Protein AF-A0A9P5Z4L0-F1 (afdb_monomer)

Secondary structure (DSSP, 8-state):
----PPPPP-----------------PPPPHHHHHHHHHHHHHHHHTTPPPPHHHHHHHHHHHHTSTT-TT--HHHHHHHHHHHHHHHS----HHHHHTTT--HHHHHHHHHHHHTSGGG---HHHHHHHHHHHGGGT--HHHHHHHHHHHHHHHHHHHHHHHHHS--------PPP--------------PPPP------------PPPP-----PPP----------PPPP---------PPP---------PPP---PPPP--PPPP------------PPPPHHHHHHHHHHHHHHS--PPPS----SHHHHHHTTHHHHHHHHHHHHHHH-

Solvent-accessible surface area (backbone atoms only — not comparable to full-atom values): 22931 Å² total; per-residue (Å²): 139,82,85,84,78,81,85,79,81,81,78,78,84,67,85,79,77,77,74,75,72,79,76,78,73,82,80,74,78,46,70,68,48,51,51,54,51,49,55,50,51,50,53,31,58,77,67,74,50,83,80,48,73,68,56,51,53,50,51,49,54,57,39,45,72,38,82,93,31,70,85,66,45,72,68,58,52,51,52,51,48,52,52,47,58,65,66,69,39,70,76,76,40,73,61,61,70,73,29,70,43,54,51,70,71,56,48,57,51,53,49,52,56,45,74,70,39,83,84,57,67,77,52,73,68,56,54,51,52,52,31,60,67,44,36,85,72,60,29,47,60,66,49,48,54,53,48,52,53,50,48,41,54,51,52,51,53,49,52,52,51,52,60,68,64,54,66,79,71,80,78,80,81,82,76,82,78,83,87,75,80,93,76,90,82,79,94,76,84,89,77,86,82,79,89,75,82,88,75,88,82,75,84,80,73,90,76,83,80,83,84,85,88,80,91,76,82,79,80,82,76,85,84,76,89,77,91,78,92,71,83,82,84,77,89,70,90,77,78,79,79,81,76,82,80,81,80,76,82,87,73,86,80,78,78,81,77,84,79,84,76,78,85,79,84,80,76,87,74,86,83,80,86,73,92,73,80,77,76,82,77,81,70,80,78,51,72,67,56,54,52,53,50,51,52,50,53,50,66,75,53,72,76,72,76,71,87,68,74,67,89,44,73,68,52,51,52,61,70,46,55,77,51,52,60,52,52,52,53,53,53,53,62,74,71,109

Foldseek 3Di:
DDDDDDDDDPDDDDPPPPPPPPDPDPDDQDPVLVVLLLVVLVVCLVVVHDQDPVNLVVNLVVSCVDPPRVPDDSVNSVVVSVVCSVPPPPPCPVLCVLFVQADPVLLVVLVVVQVPDDPSDDDPVVLVVSQVVCVVSRGDSVSSVVSSVVVNVVVVVVVVVVVVPPDPPPPDPPDDDPDDDDDDDDDDDDDDDDDDDDDDDDDPDDDDDDDDDDDDDDDPDDDDDDDDDDDDPDDDPDDDPDDDDDDDPDDPPDDDDDDDDDDDDDDDDDDDDDDDPDDPPPDDDDPVRVVVVVVVVCVVDVPPPPPDDDPDPVSVVVVCVVVVVVVVVNVVVVVD

Radius of gyration: 39.66 Å; Cα contacts (8 Å, |Δi|>4): 89; chains: 1; bounding box: 103×96×84 Å

pLDDT: mean 73.57, std 19.55, range [38.41, 98.5]

Organism: NCBI:txid109636

Mean predicted aligned error: 21.59 Å

Sequence (336 aa):
MSYYHPPYPSASAGPSTQHEAPKKKRRYLSSDANALLRARAQQWSNQGIEPTLAMRKQLLRQVHALPECDYYTLPALTNWLKLHMTTNYPQQSTENTRFASLNEATRAQLAALLGMEEGHNPSPEKVRIWANMVKTSGATYTDVVDWVKHLQIEFEKQAEKEATTRLPTPGTTVSPEPVSPVMKSPAMPFVPPVVAYAGEHSFYARSSPPQSPATVKPPFMIRKTAALAGPPPTQGPLSSPQLPTPISPNFPYSSPVPTMIPPAKRTPRPSMSIPHTPAPAQRAPTLHEIVAQSVAEAAASPTTPKEALPTTAAEFTALFDPYEAKLSKLLQVLKS

Structure (mmCIF, N/CA/C/O backbone):
data_AF-A0A9P5Z4L0-F1
#
_entry.id   AF-A0A9P5Z4L0-F1
#
loop_
_atom_site.group_PDB
_atom_site.id
_atom_site.type_symbol
_atom_site.label_atom_id
_atom_site.label_alt_id
_atom_site.label_comp_id
_atom_site.label_asym_id
_atom_site.label_entity_id
_atom_site.label_seq_id
_atom_site.pdbx_PDB_ins_code
_atom_site.Cartn_x
_atom_site.Cartn_y
_atom_site.Cartn_z
_atom_site.occupancy
_atom_site.B_iso_or_equiv
_atom_site.auth_seq_id
_atom_site.auth_comp_id
_atom_site.auth_asym_id
_atom_site.auth_atom_id
_atom_site.pdbx_PDB_model_num
ATOM 1 N N . MET A 1 1 ? 57.882 57.305 -15.430 1.00 46.12 1 MET A N 1
ATOM 2 C CA . MET A 1 1 ? 57.262 55.986 -15.179 1.00 46.12 1 MET A CA 1
ATOM 3 C C . MET A 1 1 ? 56.250 55.741 -16.285 1.00 46.12 1 MET A C 1
ATOM 5 O O . MET A 1 1 ? 55.149 56.267 -16.215 1.00 46.12 1 MET A O 1
ATOM 9 N N . SER A 1 2 ? 56.667 55.053 -17.349 1.00 43.81 2 SER A N 1
ATOM 10 C CA . SER A 1 2 ? 55.817 54.746 -18.506 1.00 43.81 2 SER A CA 1
ATOM 11 C C . SER A 1 2 ? 55.255 53.341 -18.349 1.00 43.81 2 SER A C 1
ATOM 13 O O . SER A 1 2 ? 56.020 52.382 -18.264 1.00 43.81 2 SER A O 1
ATOM 15 N N . TYR A 1 3 ? 53.931 53.230 -18.286 1.00 54.62 3 TYR A N 1
ATOM 16 C CA . TYR A 1 3 ? 53.234 51.952 -18.220 1.00 54.62 3 TYR A CA 1
ATOM 17 C C . TYR A 1 3 ? 53.140 51.346 -19.620 1.00 54.62 3 TYR A C 1
ATOM 19 O O . TYR A 1 3 ? 52.520 51.906 -20.522 1.00 54.62 3 TYR A O 1
ATOM 27 N N . TYR A 1 4 ? 53.801 50.205 -19.791 1.00 51.72 4 TYR A N 1
ATOM 28 C CA . TYR A 1 4 ? 53.740 49.376 -20.988 1.00 51.72 4 TYR A CA 1
ATOM 29 C C . TYR A 1 4 ? 52.419 48.594 -20.968 1.00 51.72 4 TYR A C 1
ATOM 31 O O . TYR A 1 4 ? 52.222 47.741 -20.103 1.00 51.72 4 TYR A O 1
ATOM 39 N N . HIS A 1 5 ? 51.511 48.881 -21.901 1.00 57.16 5 HIS A N 1
ATOM 40 C CA . HIS A 1 5 ? 50.334 48.045 -22.139 1.00 57.16 5 HIS A CA 1
ATOM 41 C C . HIS A 1 5 ? 50.666 46.994 -23.209 1.00 57.16 5 HIS A C 1
ATOM 43 O O . HIS A 1 5 ? 51.028 47.374 -24.324 1.00 57.16 5 HIS A O 1
ATOM 49 N N . PRO A 1 6 ? 50.556 45.686 -22.912 1.00 67.12 6 PRO A N 1
ATOM 50 C CA . PRO A 1 6 ? 50.690 44.657 -23.932 1.00 67.12 6 PRO A CA 1
ATOM 51 C C . PRO A 1 6 ? 49.462 44.659 -24.865 1.00 67.12 6 PRO A C 1
ATOM 53 O O . PRO A 1 6 ? 48.344 44.920 -24.410 1.00 67.12 6 PRO A O 1
ATOM 56 N N . PRO A 1 7 ? 49.641 44.364 -26.164 1.00 66.25 7 PRO A N 1
ATOM 57 C CA . PRO A 1 7 ? 48.540 44.297 -27.116 1.00 66.25 7 PRO A CA 1
ATOM 58 C C . PRO A 1 7 ? 47.661 43.067 -26.848 1.00 66.25 7 PRO A C 1
ATOM 60 O O . PRO A 1 7 ? 48.153 41.946 -26.717 1.00 66.25 7 PRO A O 1
ATOM 63 N N . TYR A 1 8 ? 46.347 43.284 -26.785 1.00 62.00 8 TYR A N 1
ATOM 64 C CA . TYR A 1 8 ? 45.357 42.212 -26.705 1.00 62.00 8 TYR A CA 1
ATOM 65 C C . TYR A 1 8 ? 45.316 41.419 -28.023 1.00 62.00 8 TYR A C 1
ATOM 67 O O . TYR A 1 8 ? 45.255 42.028 -29.096 1.00 62.00 8 TYR A O 1
ATOM 75 N N . PRO A 1 9 ? 45.300 40.075 -27.983 1.00 62.00 9 PRO A N 1
ATOM 76 C CA . PRO A 1 9 ? 45.086 39.272 -29.177 1.00 62.00 9 PRO A CA 1
ATOM 77 C C . PRO A 1 9 ? 43.643 39.447 -29.672 1.00 62.00 9 PRO A C 1
ATOM 79 O O . PRO A 1 9 ? 42.683 39.195 -28.944 1.00 62.00 9 PRO A O 1
ATOM 82 N N . SER A 1 10 ? 43.499 39.872 -30.930 1.00 61.88 10 SER A N 1
ATOM 83 C CA . SER A 1 10 ? 42.225 39.851 -31.652 1.00 61.88 10 SER A CA 1
ATOM 84 C C . SER A 1 10 ? 41.728 38.412 -31.762 1.00 61.88 10 SER A C 1
ATOM 86 O O . SER A 1 10 ? 42.279 37.605 -32.511 1.00 61.88 10 SER A O 1
ATOM 88 N N . ALA A 1 11 ? 40.681 38.088 -31.006 1.00 55.66 11 ALA A N 1
ATOM 89 C CA . ALA A 1 11 ? 39.941 36.849 -31.165 1.00 55.66 11 ALA A CA 1
ATOM 90 C C . ALA A 1 11 ? 39.175 36.901 -32.495 1.00 55.66 11 ALA A C 1
ATOM 92 O O . ALA A 1 11 ? 38.195 37.629 -32.643 1.00 55.66 11 ALA A O 1
ATOM 93 N N . SER A 1 12 ? 39.660 36.136 -33.472 1.00 54.72 12 SER A N 1
ATOM 94 C CA . SER A 1 12 ? 38.969 35.861 -34.729 1.00 54.72 12 SER A CA 1
ATOM 95 C C . SER A 1 12 ? 37.633 35.174 -34.432 1.00 54.72 12 SER A C 1
ATOM 97 O O . SER A 1 12 ? 37.595 34.034 -33.964 1.00 54.72 12 SER A O 1
ATOM 99 N N . ALA A 1 13 ? 36.536 35.893 -34.664 1.00 55.12 13 ALA A N 1
ATOM 100 C CA . ALA A 1 13 ? 35.178 35.377 -34.594 1.00 55.12 13 ALA A CA 1
ATOM 101 C C . ALA A 1 13 ? 34.937 34.414 -35.768 1.00 55.12 13 ALA A C 1
ATOM 103 O O . ALA A 1 13 ? 34.482 34.810 -36.839 1.00 55.12 13 ALA A O 1
ATOM 104 N N . GLY A 1 14 ? 35.268 33.138 -35.572 1.00 57.56 14 GLY A N 1
ATOM 105 C CA . GLY A 1 14 ? 34.800 32.070 -36.451 1.00 57.56 14 GLY A CA 1
ATOM 106 C C . GLY A 1 14 ? 33.279 31.892 -36.315 1.00 57.56 14 GLY A C 1
ATOM 107 O O . GLY A 1 14 ? 32.752 32.042 -35.207 1.00 57.56 14 GLY A O 1
ATOM 108 N N . PRO A 1 15 ? 32.550 31.576 -37.402 1.00 59.56 15 PRO A N 1
ATOM 109 C CA . PRO A 1 15 ? 31.118 31.311 -37.345 1.00 59.56 15 PRO A CA 1
ATOM 110 C C . PRO A 1 15 ? 30.867 30.107 -36.435 1.00 59.56 15 PRO A C 1
ATOM 112 O O . PRO A 1 15 ? 31.215 28.972 -36.756 1.00 59.56 15 PRO A O 1
ATOM 115 N N . SER A 1 16 ? 30.282 30.377 -35.269 1.00 54.38 16 SER A N 1
ATOM 116 C CA . SER A 1 16 ? 29.849 29.368 -34.311 1.00 54.38 16 SER A CA 1
ATOM 117 C C . SER A 1 16 ? 28.697 28.581 -34.930 1.00 54.38 16 SER A C 1
ATOM 119 O O . SER A 1 16 ? 27.529 28.955 -34.829 1.00 54.38 16 SER A O 1
ATOM 121 N N . THR A 1 17 ? 29.030 27.497 -35.629 1.00 56.69 17 THR A N 1
ATOM 122 C CA . THR A 1 17 ? 28.078 26.451 -35.980 1.00 56.69 17 THR A CA 1
ATOM 123 C C . THR A 1 17 ? 27.600 25.830 -34.677 1.00 56.69 17 THR A C 1
ATOM 125 O O . THR A 1 17 ? 28.240 24.936 -34.120 1.00 56.69 17 THR A O 1
ATOM 128 N N . GLN A 1 18 ? 26.481 26.341 -34.164 1.00 51.19 18 GLN A N 1
ATOM 129 C CA . GLN A 1 18 ? 25.692 25.675 -33.142 1.00 51.19 18 GLN A CA 1
ATOM 130 C C . GLN A 1 18 ? 25.240 24.332 -33.721 1.00 51.19 18 GLN A C 1
ATOM 132 O O . GLN A 1 18 ? 24.202 24.226 -34.367 1.00 51.19 18 GLN A O 1
ATOM 137 N N . HIS A 1 19 ? 26.058 23.298 -33.529 1.00 51.72 19 HIS A N 1
ATOM 138 C CA . HIS A 1 19 ? 25.629 21.921 -33.687 1.00 51.72 19 HIS A CA 1
ATOM 139 C C . HIS A 1 19 ? 24.531 21.688 -32.651 1.00 51.72 19 HIS A C 1
ATOM 141 O O . HIS A 1 19 ? 24.810 21.458 -31.474 1.00 51.72 19 HIS A O 1
ATOM 147 N N . GLU A 1 20 ? 23.277 21.823 -33.084 1.00 59.25 20 GLU A N 1
ATOM 148 C CA . GLU A 1 20 ? 22.099 21.490 -32.296 1.00 59.25 20 GLU A CA 1
ATOM 149 C C . GLU A 1 20 ? 22.268 20.033 -31.846 1.00 59.25 20 GLU A C 1
ATOM 151 O O . GLU A 1 20 ? 22.217 19.101 -32.653 1.00 59.25 20 GLU A O 1
ATOM 156 N N . ALA A 1 21 ? 22.599 19.839 -30.566 1.00 68.75 21 ALA A N 1
ATOM 157 C CA . ALA A 1 21 ? 22.872 18.519 -30.026 1.00 68.75 21 ALA A CA 1
ATOM 158 C C . ALA A 1 21 ? 21.650 17.632 -30.310 1.00 68.75 21 ALA A C 1
ATOM 160 O O . ALA A 1 21 ? 20.533 18.022 -29.94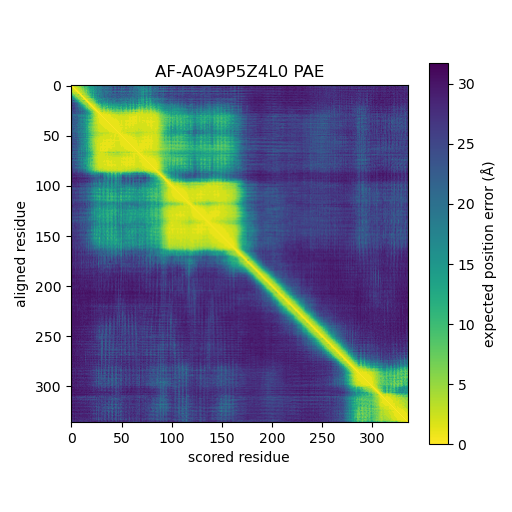9 1.00 68.75 21 ALA A O 1
ATOM 161 N N . PRO A 1 22 ? 21.819 16.466 -30.964 1.00 71.81 22 PRO A N 1
ATOM 162 C CA . PRO A 1 22 ? 20.693 15.647 -31.378 1.00 71.81 22 PRO A CA 1
ATOM 163 C C . PRO A 1 22 ? 19.847 15.323 -30.150 1.00 71.81 22 PRO A C 1
ATOM 165 O O . PRO A 1 22 ? 20.305 14.667 -29.208 1.00 71.81 22 PRO A O 1
ATOM 168 N N . LYS A 1 23 ? 18.608 15.832 -30.141 1.00 76.75 23 LYS A N 1
ATOM 169 C CA . LYS A 1 23 ? 17.645 15.611 -29.061 1.00 76.75 23 LYS A CA 1
ATOM 170 C C . LYS A 1 23 ? 17.513 14.102 -28.885 1.00 76.75 23 LYS A C 1
ATOM 172 O O . LYS A 1 23 ? 17.040 13.407 -29.784 1.00 76.75 23 LYS A O 1
ATOM 177 N N . LYS A 1 24 ? 17.980 13.580 -27.744 1.00 73.94 24 LYS A N 1
ATOM 178 C CA . LYS A 1 24 ? 17.943 12.144 -27.438 1.00 73.94 24 LYS A CA 1
ATOM 179 C C . LYS A 1 24 ? 16.482 11.705 -27.386 1.00 73.94 24 LYS A C 1
ATOM 181 O O . LYS A 1 24 ? 15.815 11.865 -26.365 1.00 73.94 24 LYS A O 1
ATOM 186 N N . LYS A 1 25 ? 15.976 11.174 -28.502 1.00 79.56 25 LYS A N 1
ATOM 187 C CA . LYS A 1 25 ? 14.644 10.576 -28.588 1.00 79.56 25 LYS A CA 1
ATOM 188 C C . LYS A 1 25 ? 14.578 9.483 -27.526 1.00 79.56 25 LYS A C 1
ATOM 190 O O . LYS A 1 25 ? 15.370 8.540 -27.562 1.00 79.56 25 LYS A O 1
ATOM 195 N N . ARG A 1 26 ? 13.689 9.646 -26.542 1.00 81.19 26 ARG A N 1
ATOM 196 C CA . ARG A 1 26 ? 13.458 8.636 -25.505 1.00 81.19 26 ARG A CA 1
ATOM 197 C C . ARG A 1 26 ? 13.041 7.349 -26.212 1.00 81.19 26 ARG A C 1
ATOM 199 O O . ARG A 1 26 ? 11.982 7.307 -26.830 1.00 81.19 26 ARG A O 1
ATOM 206 N N . ARG A 1 27 ? 13.906 6.334 -26.184 1.00 85.12 27 ARG A N 1
ATOM 207 C CA . ARG A 1 27 ? 13.591 5.020 -26.746 1.00 85.12 27 ARG A CA 1
ATOM 208 C C . ARG A 1 27 ? 12.687 4.292 -25.761 1.00 85.12 27 ARG A C 1
ATOM 210 O O . ARG A 1 27 ? 13.066 4.074 -24.609 1.00 85.12 27 ARG A O 1
ATOM 217 N N . TYR A 1 28 ? 11.477 3.986 -26.206 1.00 89.81 28 TYR A N 1
ATOM 218 C CA . TYR A 1 28 ? 10.502 3.234 -25.429 1.00 89.81 28 TYR A CA 1
ATOM 219 C C . TYR A 1 28 ? 10.834 1.752 -25.502 1.00 89.81 28 TYR A C 1
ATOM 221 O O . TYR A 1 28 ? 11.205 1.266 -26.566 1.00 89.81 28 TYR A O 1
ATOM 229 N N . LEU A 1 29 ? 10.712 1.057 -24.369 1.00 93.31 29 LEU A N 1
ATOM 230 C CA . LEU A 1 29 ? 10.869 -0.394 -24.332 1.00 93.31 29 LEU A CA 1
ATOM 231 C C . LEU A 1 29 ? 9.905 -1.050 -25.324 1.00 93.31 29 LEU A C 1
ATOM 233 O O . LEU A 1 29 ? 8.733 -0.663 -25.371 1.00 93.31 29 LEU A O 1
ATOM 237 N N . SER A 1 30 ? 10.380 -2.076 -26.033 1.00 95.69 30 SER A N 1
ATOM 238 C CA . SER A 1 30 ? 9.511 -2.933 -26.839 1.00 95.69 30 SER A CA 1
ATOM 239 C C . SER A 1 30 ? 8.370 -3.508 -25.989 1.00 95.69 30 SER A C 1
ATOM 241 O O . SER A 1 30 ? 8.514 -3.720 -24.777 1.00 95.69 30 SER A O 1
ATOM 243 N N . SER A 1 31 ? 7.225 -3.755 -26.628 1.00 96.38 31 SER A N 1
ATOM 244 C CA . SER A 1 31 ? 6.048 -4.347 -25.981 1.00 96.38 31 SER A CA 1
ATOM 245 C C . SER A 1 31 ? 6.392 -5.678 -25.307 1.00 96.38 31 SER A C 1
ATOM 247 O O . SER A 1 31 ? 6.055 -5.891 -24.141 1.00 96.38 31 SER A O 1
ATOM 249 N N . ASP A 1 32 ? 7.167 -6.517 -25.996 1.00 97.31 32 ASP A N 1
ATOM 250 C CA . ASP A 1 32 ? 7.575 -7.838 -25.513 1.00 97.31 32 ASP A CA 1
ATOM 251 C C . ASP A 1 32 ? 8.500 -7.730 -24.298 1.00 97.31 32 ASP A C 1
ATOM 253 O O . ASP A 1 32 ? 8.343 -8.453 -23.313 1.00 97.31 32 ASP A O 1
ATOM 257 N N . ALA A 1 33 ? 9.423 -6.764 -24.321 1.00 97.25 33 ALA A N 1
ATOM 258 C CA . ALA A 1 33 ? 10.305 -6.498 -23.191 1.00 97.25 33 ALA A CA 1
ATOM 259 C C . ALA A 1 33 ? 9.507 -6.018 -21.973 1.00 97.25 33 ALA A C 1
ATOM 261 O O . ALA A 1 33 ? 9.733 -6.487 -20.859 1.00 97.25 33 ALA A O 1
ATOM 262 N N . ASN A 1 34 ? 8.525 -5.134 -22.175 1.00 96.38 34 ASN A N 1
ATOM 263 C CA . ASN A 1 34 ? 7.621 -4.707 -21.107 1.00 96.38 34 ASN A CA 1
ATOM 264 C C . ASN A 1 34 ? 6.801 -5.877 -20.541 1.00 96.38 34 ASN A C 1
ATOM 266 O O . ASN A 1 34 ? 6.654 -5.979 -19.322 1.00 96.38 34 ASN A O 1
ATOM 270 N N . ALA A 1 35 ? 6.285 -6.766 -21.394 1.00 96.81 35 ALA A N 1
ATOM 271 C CA . ALA A 1 35 ? 5.543 -7.949 -20.963 1.00 96.81 35 ALA A CA 1
ATOM 272 C C . ALA A 1 35 ? 6.422 -8.894 -20.126 1.00 96.81 35 ALA A C 1
ATOM 274 O O . ALA A 1 35 ? 6.013 -9.306 -19.038 1.00 96.81 35 ALA A O 1
ATOM 275 N N . LEU A 1 36 ? 7.655 -9.160 -20.573 1.00 97.81 36 LEU A N 1
ATOM 276 C CA . LEU A 1 36 ? 8.639 -9.969 -19.849 1.00 97.81 36 LEU A CA 1
ATOM 277 C C . LEU A 1 36 ? 8.952 -9.383 -18.464 1.00 97.81 36 LEU A C 1
ATOM 279 O O . LEU A 1 36 ? 8.938 -10.103 -17.461 1.00 97.81 36 LEU A O 1
ATOM 283 N N . LEU A 1 37 ? 9.215 -8.073 -18.401 1.00 97.25 37 LEU A N 1
ATOM 284 C CA . LEU A 1 37 ? 9.516 -7.380 -17.150 1.00 97.25 37 LEU A CA 1
ATOM 285 C C . LEU A 1 37 ? 8.348 -7.447 -16.161 1.00 97.25 37 LEU A C 1
ATOM 287 O O . LEU A 1 37 ? 8.563 -7.745 -14.986 1.00 97.25 37 LEU A O 1
ATOM 291 N N . ARG A 1 38 ? 7.111 -7.228 -16.627 1.00 96.06 38 ARG A N 1
ATOM 292 C CA . ARG A 1 38 ? 5.907 -7.327 -15.784 1.00 96.06 38 ARG A CA 1
ATOM 293 C C . ARG A 1 38 ? 5.678 -8.743 -15.279 1.00 96.06 38 ARG A C 1
ATOM 295 O O . ARG A 1 38 ? 5.449 -8.908 -14.085 1.00 96.06 38 ARG A O 1
ATOM 302 N N . ALA A 1 39 ? 5.797 -9.748 -16.146 1.00 96.62 39 ALA A N 1
ATOM 303 C CA . ALA A 1 39 ? 5.627 -11.146 -15.760 1.00 96.62 39 ALA A CA 1
ATOM 304 C C . ALA A 1 39 ? 6.626 -11.554 -14.664 1.00 96.62 39 ALA A C 1
ATOM 306 O O . ALA A 1 39 ? 6.244 -12.173 -13.671 1.00 96.62 39 ALA A O 1
ATOM 307 N N . ARG A 1 40 ? 7.900 -11.150 -14.790 1.00 97.50 40 ARG A N 1
ATOM 308 C CA . ARG A 1 40 ? 8.908 -11.437 -13.758 1.00 97.50 40 ARG A CA 1
ATOM 309 C C . ARG A 1 40 ? 8.725 -10.643 -12.477 1.00 97.50 40 ARG A C 1
ATOM 311 O O . ARG A 1 40 ? 8.859 -11.229 -11.406 1.00 97.50 40 ARG A O 1
ATOM 318 N N . ALA A 1 41 ? 8.375 -9.363 -12.566 1.00 95.75 41 ALA A N 1
ATOM 319 C CA . ALA A 1 41 ? 8.062 -8.570 -11.382 1.00 95.75 41 ALA A CA 1
ATOM 320 C C . ALA A 1 41 ? 6.872 -9.159 -10.609 1.00 95.75 41 ALA A C 1
ATOM 322 O O . ALA A 1 41 ? 6.958 -9.317 -9.395 1.00 95.75 41 ALA A O 1
ATOM 323 N N . GLN A 1 42 ? 5.804 -9.556 -11.308 1.00 93.50 42 GLN A N 1
ATOM 324 C CA . GLN A 1 42 ? 4.637 -10.194 -10.699 1.00 93.50 42 GLN A CA 1
ATOM 325 C C . GLN A 1 42 ? 5.000 -11.531 -10.046 1.00 93.50 42 GLN A C 1
ATOM 327 O O . GLN A 1 42 ? 4.577 -11.805 -8.928 1.00 93.50 42 GLN A O 1
ATOM 332 N N . GLN A 1 43 ? 5.832 -12.346 -10.696 1.00 95.06 43 GLN A N 1
ATOM 333 C CA . GLN A 1 43 ? 6.293 -13.601 -10.112 1.00 95.06 43 GLN A CA 1
ATOM 334 C C . GLN A 1 43 ? 7.079 -13.391 -8.810 1.00 95.06 43 GLN A C 1
ATOM 336 O O . GLN A 1 43 ? 6.821 -14.090 -7.834 1.00 95.06 43 GLN A O 1
ATOM 341 N N . TRP A 1 44 ? 8.023 -12.446 -8.778 1.00 95.50 44 TRP A N 1
ATOM 342 C CA . TRP A 1 44 ? 8.787 -12.144 -7.562 1.00 95.50 44 TRP A CA 1
ATOM 343 C C . TRP A 1 44 ? 7.910 -11.557 -6.460 1.00 95.50 44 TRP A C 1
ATOM 345 O O . TRP A 1 44 ? 8.051 -11.944 -5.303 1.00 95.50 44 TRP A O 1
ATOM 355 N N . SER A 1 45 ? 6.958 -10.701 -6.834 1.00 90.50 45 SER A N 1
ATOM 356 C CA . SER A 1 45 ? 5.952 -10.150 -5.926 1.00 90.50 45 SER A CA 1
ATOM 357 C C . SER A 1 45 ? 5.110 -11.250 -5.276 1.00 90.50 45 SER A C 1
ATOM 359 O O . SER A 1 45 ? 4.983 -11.281 -4.060 1.00 90.50 45 SER A O 1
ATOM 361 N N . ASN A 1 46 ? 4.595 -12.198 -6.062 1.00 86.81 46 ASN A N 1
ATOM 362 C CA . ASN A 1 46 ? 3.781 -13.306 -5.552 1.00 86.81 46 ASN A CA 1
ATOM 363 C C . ASN A 1 46 ? 4.563 -14.240 -4.616 1.00 86.81 46 ASN A C 1
ATOM 365 O O . ASN A 1 46 ? 3.970 -14.929 -3.794 1.00 86.81 46 ASN A O 1
ATOM 369 N N . GLN A 1 47 ? 5.889 -14.282 -4.755 1.00 91.50 47 GLN A N 1
ATOM 370 C CA . GLN A 1 47 ? 6.775 -15.074 -3.904 1.00 91.50 47 GLN A CA 1
ATOM 371 C C . GLN A 1 47 ? 7.296 -14.291 -2.689 1.00 91.50 47 GLN A C 1
ATOM 373 O O . GLN A 1 47 ? 7.965 -14.880 -1.845 1.00 91.50 47 GLN A O 1
ATOM 378 N N . GLY A 1 48 ? 7.041 -12.979 -2.603 1.00 88.81 48 GLY A N 1
ATOM 379 C CA . GLY A 1 48 ? 7.628 -12.114 -1.578 1.00 88.81 48 GLY A CA 1
ATOM 380 C C . GLY A 1 48 ? 9.159 -12.039 -1.642 1.00 88.81 48 GLY A C 1
ATOM 381 O O . GLY A 1 48 ? 9.807 -11.820 -0.623 1.00 88.81 48 GLY A O 1
ATOM 382 N N . ILE A 1 49 ? 9.757 -12.263 -2.819 1.00 92.00 49 ILE A N 1
ATOM 383 C CA . ILE A 1 49 ? 11.216 -12.295 -2.998 1.00 92.00 49 ILE A CA 1
ATOM 384 C C . ILE A 1 49 ? 11.700 -10.956 -3.549 1.00 92.00 49 ILE A C 1
ATOM 386 O O . ILE A 1 49 ? 11.262 -10.513 -4.612 1.00 92.00 49 ILE A O 1
ATOM 390 N N . GLU A 1 50 ? 12.682 -10.347 -2.883 1.00 93.50 50 GLU A N 1
ATOM 391 C CA . GLU A 1 50 ? 13.407 -9.207 -3.440 1.00 93.50 50 GLU A CA 1
ATOM 392 C C . GLU A 1 50 ? 14.479 -9.690 -4.443 1.00 93.50 50 GLU A C 1
ATOM 394 O O . GLU A 1 50 ? 15.329 -10.523 -4.103 1.00 93.50 50 GLU A O 1
ATOM 399 N N . PRO A 1 51 ? 14.484 -9.201 -5.698 1.00 97.00 51 PRO A N 1
ATOM 400 C CA . PRO A 1 51 ? 15.379 -9.721 -6.722 1.00 97.00 51 PRO A CA 1
ATOM 401 C C . PRO A 1 51 ? 16.848 -9.363 -6.461 1.00 97.00 51 PRO A C 1
ATOM 403 O O . PRO A 1 51 ? 17.280 -8.202 -6.527 1.00 97.00 51 PRO A O 1
ATOM 406 N N . THR A 1 52 ? 17.663 -10.402 -6.269 1.00 97.88 52 THR A N 1
ATOM 407 C CA . THR A 1 52 ? 19.114 -10.266 -6.092 1.00 97.88 52 THR A CA 1
ATOM 408 C C . THR A 1 52 ? 19.790 -9.657 -7.327 1.00 97.88 52 THR A C 1
ATOM 410 O O . THR A 1 52 ? 19.246 -9.629 -8.437 1.00 97.88 52 THR A O 1
ATOM 413 N N . LEU A 1 53 ? 21.024 -9.169 -7.163 1.00 97.81 53 LEU A N 1
ATOM 414 C CA . LEU A 1 53 ? 21.806 -8.616 -8.275 1.00 97.81 53 LEU A CA 1
ATOM 415 C C . LEU A 1 53 ? 21.988 -9.629 -9.420 1.00 97.81 53 LEU A C 1
ATOM 417 O O . LEU A 1 53 ? 21.910 -9.251 -10.590 1.00 97.81 53 LEU A O 1
ATOM 421 N N . ALA A 1 54 ? 22.206 -10.906 -9.094 1.00 98.06 54 ALA A N 1
ATOM 422 C CA . ALA A 1 54 ? 22.361 -11.974 -10.080 1.00 98.06 54 ALA A CA 1
ATOM 423 C C . ALA A 1 54 ? 21.079 -12.173 -10.906 1.00 98.06 54 ALA A C 1
ATOM 425 O O . ALA A 1 54 ? 21.142 -12.220 -12.136 1.00 98.06 54 ALA A O 1
ATOM 426 N N . MET A 1 55 ? 19.916 -12.182 -10.245 1.00 98.06 55 MET A N 1
ATOM 427 C CA . MET A 1 55 ? 18.608 -12.295 -10.900 1.00 98.06 55 MET A CA 1
ATOM 428 C C . MET A 1 55 ? 18.330 -11.097 -11.814 1.00 98.06 55 MET A C 1
ATOM 430 O O . MET A 1 55 ? 17.902 -11.275 -12.953 1.00 98.06 55 MET A O 1
ATOM 434 N N . ARG A 1 56 ? 18.656 -9.875 -11.371 1.00 98.38 56 ARG A N 1
ATOM 435 C CA . ARG A 1 56 ? 18.525 -8.661 -12.197 1.00 98.38 56 ARG A CA 1
ATOM 436 C C . ARG A 1 56 ? 19.434 -8.687 -13.425 1.00 98.38 56 ARG A C 1
ATOM 438 O O . ARG A 1 56 ? 18.987 -8.345 -14.515 1.00 98.38 56 ARG A O 1
ATOM 445 N N . LYS A 1 57 ? 20.685 -9.141 -13.290 1.00 98.44 57 LYS A N 1
ATOM 446 C CA . LYS A 1 57 ? 21.598 -9.324 -14.435 1.00 98.44 57 LYS A CA 1
ATOM 447 C C . LYS A 1 57 ? 21.092 -10.387 -15.410 1.00 98.44 57 LYS A C 1
ATOM 449 O O . LYS A 1 57 ? 21.248 -10.234 -16.617 1.00 98.44 57 LYS A O 1
ATOM 454 N N . GLN A 1 58 ? 20.501 -11.471 -14.910 1.00 98.44 58 GLN A N 1
ATOM 455 C CA . GLN A 1 58 ? 19.894 -12.494 -15.758 1.00 98.44 58 GLN A CA 1
ATOM 456 C C . GLN A 1 58 ? 18.684 -11.950 -16.523 1.00 98.44 58 GLN A C 1
ATOM 458 O O . GLN A 1 58 ? 18.613 -12.147 -17.731 1.00 98.44 58 GLN A O 1
ATOM 463 N N . LEU A 1 59 ? 17.788 -11.220 -15.855 1.00 98.25 59 LEU A N 1
ATOM 464 C CA . LEU A 1 59 ? 16.646 -10.578 -16.506 1.00 98.25 59 LEU A CA 1
ATOM 465 C C . LEU A 1 59 ? 17.097 -9.555 -17.556 1.00 98.25 59 LEU A C 1
ATOM 467 O O . LEU A 1 59 ? 16.543 -9.520 -18.647 1.00 98.25 59 LEU A O 1
ATOM 471 N N . LEU A 1 60 ? 18.148 -8.778 -17.276 1.00 98.31 60 LEU A N 1
ATOM 472 C CA . LEU A 1 60 ? 18.707 -7.847 -18.256 1.00 98.31 60 LEU A CA 1
ATOM 473 C C . LEU A 1 60 ? 19.211 -8.565 -19.514 1.00 98.31 60 LEU A C 1
ATOM 475 O O . LEU A 1 60 ? 18.908 -8.124 -20.615 1.00 98.31 60 LEU A O 1
ATOM 479 N N . ARG A 1 61 ? 19.910 -9.699 -19.361 1.00 98.50 61 ARG A N 1
ATOM 480 C CA . ARG A 1 61 ? 20.330 -10.529 -20.505 1.00 98.50 61 ARG A CA 1
ATOM 481 C C . ARG A 1 61 ? 19.138 -11.024 -21.326 1.00 98.50 61 ARG A C 1
ATOM 483 O O . ARG A 1 61 ? 19.231 -11.074 -22.543 1.00 98.50 61 ARG A O 1
ATOM 490 N N . GLN A 1 62 ? 18.023 -11.365 -20.676 1.00 98.38 62 GLN A N 1
ATOM 491 C CA . GLN A 1 62 ? 16.793 -11.765 -21.370 1.00 98.38 62 GLN A CA 1
ATOM 492 C C . GLN A 1 62 ? 16.148 -10.594 -22.120 1.00 98.38 62 GLN A C 1
ATOM 494 O O . GLN A 1 62 ? 15.662 -10.783 -23.227 1.00 98.38 62 GLN A O 1
ATOM 499 N N . VAL A 1 63 ? 16.182 -9.385 -21.552 1.00 98.00 63 VAL A N 1
ATOM 500 C CA . VAL A 1 63 ? 15.709 -8.168 -22.229 1.00 98.00 63 VAL A CA 1
ATOM 501 C C . VAL A 1 63 ? 16.589 -7.830 -23.433 1.00 98.00 63 VAL A C 1
ATOM 503 O O . VAL A 1 63 ? 16.058 -7.498 -24.481 1.00 98.00 63 VAL A O 1
ATOM 506 N N . HIS A 1 64 ? 17.914 -7.960 -23.319 1.00 97.88 64 HIS A N 1
ATOM 507 C CA . HIS A 1 64 ? 18.852 -7.752 -24.435 1.00 97.88 64 HIS A CA 1
ATOM 508 C C . HIS A 1 64 ? 18.745 -8.811 -25.534 1.00 97.88 64 HIS A C 1
ATOM 510 O O . HIS A 1 64 ? 19.151 -8.561 -26.657 1.00 97.88 64 HIS A O 1
ATOM 516 N N . ALA A 1 65 ? 18.184 -9.985 -25.243 1.00 97.69 65 ALA A N 1
ATOM 517 C CA . ALA A 1 65 ? 17.909 -10.984 -26.273 1.00 97.69 65 ALA A CA 1
ATOM 518 C C . ALA A 1 65 ? 16.711 -10.608 -27.171 1.00 97.69 65 ALA A C 1
ATOM 520 O O . ALA A 1 65 ? 16.497 -11.253 -28.195 1.00 97.69 65 ALA A O 1
ATOM 521 N N . LEU A 1 66 ? 15.920 -9.595 -26.791 1.00 97.56 66 LEU A N 1
ATOM 522 C CA . LEU A 1 66 ? 14.799 -9.093 -27.583 1.00 97.56 66 LEU A CA 1
ATOM 523 C C . LEU A 1 66 ? 15.263 -7.995 -28.551 1.00 97.56 66 LEU A C 1
ATOM 525 O O . LEU A 1 66 ? 16.120 -7.181 -28.192 1.00 97.56 66 LEU A O 1
ATOM 529 N N . PRO A 1 67 ? 14.669 -7.918 -29.755 1.00 95.81 67 PRO A N 1
ATOM 530 C CA . PRO A 1 67 ? 15.049 -6.914 -30.736 1.00 95.81 67 PRO A CA 1
ATOM 531 C C . PRO A 1 67 ? 14.854 -5.498 -30.184 1.00 95.81 67 PRO A C 1
ATOM 533 O O . PRO A 1 67 ? 13.915 -5.210 -29.436 1.00 95.81 67 PRO A O 1
ATOM 536 N N . GLU A 1 68 ? 15.775 -4.615 -30.569 1.00 93.44 68 GLU A N 1
ATOM 537 C CA . GLU A 1 68 ? 15.792 -3.190 -30.227 1.00 93.44 68 GLU A CA 1
ATOM 538 C C . GLU A 1 68 ? 15.983 -2.861 -28.739 1.00 93.44 68 GLU A C 1
ATOM 540 O O . GLU A 1 68 ? 15.910 -1.692 -28.381 1.00 93.44 68 GLU A O 1
ATOM 545 N N . CYS A 1 69 ? 16.276 -3.824 -27.859 1.00 96.12 69 CYS A N 1
ATOM 546 C CA . CYS A 1 69 ? 16.336 -3.589 -26.408 1.00 96.12 69 CYS A CA 1
ATOM 547 C C . CYS A 1 69 ? 17.757 -3.447 -25.824 1.00 96.12 69 CYS A C 1
ATOM 549 O O . CYS A 1 69 ? 17.905 -3.258 -24.614 1.00 96.12 69 CYS A O 1
ATOM 551 N N . ASP A 1 70 ? 18.800 -3.455 -26.658 1.00 95.81 70 ASP A N 1
ATOM 552 C CA . ASP A 1 70 ? 20.220 -3.432 -26.245 1.00 95.81 70 ASP A CA 1
ATOM 553 C C . ASP A 1 70 ? 20.612 -2.195 -25.425 1.00 95.81 70 ASP A C 1
ATOM 555 O O . ASP A 1 70 ? 21.546 -2.210 -24.624 1.00 95.81 70 ASP A O 1
ATOM 559 N N . TYR A 1 71 ? 19.881 -1.095 -25.607 1.00 94.81 71 TYR A N 1
ATOM 560 C CA . TYR A 1 71 ? 20.145 0.168 -24.922 1.00 94.81 71 TYR A CA 1
ATOM 561 C C . TYR A 1 71 ? 19.700 0.166 -23.452 1.00 94.81 71 TYR A C 1
ATOM 563 O O . TYR A 1 71 ? 19.994 1.115 -22.718 1.00 94.81 71 TYR A O 1
ATOM 571 N N . TYR A 1 72 ? 18.943 -0.844 -23.013 1.00 96.44 72 TYR A N 1
ATOM 572 C CA . TYR A 1 72 ? 18.440 -0.893 -21.648 1.00 96.44 72 TYR A CA 1
ATOM 573 C C . TYR A 1 72 ? 19.568 -1.217 -20.667 1.00 96.44 72 TYR A C 1
ATOM 575 O O . TYR A 1 72 ? 20.403 -2.080 -20.919 1.00 96.44 72 TYR A O 1
ATOM 583 N N . THR A 1 73 ? 19.623 -0.523 -19.532 1.00 97.31 73 THR A N 1
ATOM 584 C CA . THR A 1 73 ? 20.741 -0.643 -18.584 1.00 97.31 73 THR A CA 1
ATOM 585 C C . THR A 1 73 ? 20.293 -1.242 -17.257 1.00 97.31 73 THR A C 1
ATOM 587 O O . THR A 1 73 ? 19.132 -1.137 -16.861 1.00 97.31 73 THR A O 1
ATOM 590 N N . LEU A 1 74 ? 21.229 -1.845 -16.518 1.00 98.19 74 LEU A N 1
ATOM 591 C CA . LEU A 1 74 ? 20.948 -2.416 -15.196 1.00 98.19 74 LEU A CA 1
ATOM 592 C C . LEU A 1 74 ? 20.384 -1.389 -14.186 1.00 98.19 74 LEU A C 1
ATOM 594 O O . LEU A 1 74 ? 19.470 -1.753 -13.437 1.00 98.19 74 LEU A O 1
ATOM 598 N N . PRO A 1 75 ? 20.857 -0.123 -14.142 1.00 98.00 75 PRO A N 1
ATOM 599 C CA . PRO A 1 75 ? 20.243 0.906 -13.305 1.00 98.00 75 PRO A CA 1
ATOM 600 C C . PRO A 1 75 ? 18.800 1.222 -13.713 1.00 98.00 75 PRO A C 1
ATOM 602 O O . PRO A 1 75 ? 17.940 1.322 -12.839 1.00 98.00 75 PRO A O 1
ATOM 605 N N . ALA A 1 76 ? 18.513 1.313 -15.018 1.00 96.12 76 ALA A N 1
ATOM 606 C CA . ALA A 1 76 ? 17.156 1.540 -15.516 1.00 96.12 76 ALA A CA 1
ATOM 607 C C . ALA A 1 76 ? 16.221 0.381 -15.138 1.00 96.12 76 ALA A C 1
ATOM 609 O O . ALA A 1 76 ? 15.143 0.627 -14.602 1.00 96.12 76 ALA A O 1
ATOM 610 N N . LEU A 1 77 ? 16.680 -0.865 -15.311 1.00 97.44 77 LEU A N 1
ATOM 611 C CA . LEU A 1 77 ? 15.964 -2.069 -14.885 1.00 97.44 77 LEU A CA 1
ATOM 612 C C . LEU A 1 77 ? 15.698 -2.071 -13.377 1.00 97.44 77 LEU A C 1
ATOM 614 O O . LEU A 1 77 ? 14.596 -2.377 -12.938 1.00 97.44 77 LEU A O 1
ATOM 618 N N . THR A 1 78 ? 16.705 -1.723 -12.574 1.00 97.44 78 THR A N 1
ATOM 619 C CA . THR A 1 78 ? 16.569 -1.681 -11.113 1.00 97.44 78 THR A CA 1
ATOM 620 C C . THR A 1 78 ? 15.549 -0.633 -10.686 1.00 97.44 78 THR A C 1
ATOM 622 O O . THR A 1 78 ? 14.725 -0.915 -9.823 1.00 97.44 78 THR A O 1
ATOM 625 N N . ASN A 1 79 ? 15.585 0.560 -11.282 1.00 96.56 79 ASN A N 1
ATOM 626 C CA . ASN A 1 79 ? 14.621 1.610 -10.973 1.00 96.56 79 ASN A CA 1
ATOM 627 C C . ASN A 1 79 ? 13.203 1.206 -11.394 1.00 96.56 79 ASN A C 1
ATOM 629 O O . ASN A 1 79 ? 12.263 1.343 -10.619 1.00 96.56 79 ASN A O 1
ATOM 633 N N . TRP A 1 80 ? 13.064 0.630 -12.590 1.00 95.81 80 TRP A N 1
ATOM 634 C CA . TRP A 1 80 ? 11.790 0.114 -13.079 1.00 95.81 80 TRP A CA 1
ATOM 635 C C . TRP A 1 80 ? 11.218 -0.955 -12.144 1.00 95.81 80 TRP A C 1
ATOM 637 O O . TRP A 1 80 ? 10.055 -0.861 -11.768 1.00 95.81 80 TRP A O 1
ATOM 647 N N . LEU A 1 81 ? 12.037 -1.921 -11.708 1.00 96.19 81 LEU A N 1
ATOM 648 C CA . LEU A 1 81 ? 11.619 -2.969 -10.772 1.00 96.19 81 LEU A CA 1
ATOM 649 C C . LEU A 1 81 ? 11.213 -2.396 -9.418 1.00 96.19 81 LEU A C 1
ATOM 651 O O . LEU A 1 81 ? 10.187 -2.805 -8.895 1.00 96.19 81 LEU A O 1
ATOM 655 N N . LYS A 1 82 ? 11.972 -1.437 -8.871 1.00 93.25 82 LYS A N 1
ATOM 656 C CA . LYS A 1 82 ? 11.605 -0.762 -7.620 1.00 93.25 82 LYS A CA 1
ATOM 657 C C . LYS A 1 82 ? 10.232 -0.117 -7.740 1.00 93.25 82 LYS A C 1
ATOM 659 O O . LYS A 1 82 ? 9.361 -0.446 -6.951 1.00 93.25 82 LYS A O 1
ATOM 664 N N . LEU A 1 83 ? 10.032 0.714 -8.765 1.00 92.06 83 LEU A N 1
ATOM 665 C CA . LEU A 1 83 ? 8.753 1.379 -9.013 1.00 92.06 83 LEU A CA 1
ATOM 666 C C . LEU A 1 83 ? 7.623 0.357 -9.165 1.00 92.06 83 LEU A C 1
ATOM 668 O O . LEU A 1 83 ? 6.635 0.427 -8.447 1.00 92.06 83 LEU A O 1
ATOM 672 N N . HIS A 1 84 ? 7.785 -0.650 -10.023 1.00 90.38 84 HIS A N 1
ATOM 673 C CA . HIS A 1 84 ? 6.730 -1.631 -10.260 1.00 90.38 84 HIS A CA 1
ATOM 674 C C . HIS A 1 84 ? 6.429 -2.516 -9.052 1.00 90.38 84 HIS A C 1
ATOM 676 O O . HIS A 1 84 ? 5.262 -2.795 -8.803 1.00 90.38 84 HIS A O 1
ATOM 682 N N . MET A 1 85 ? 7.438 -2.947 -8.295 1.00 87.56 85 MET A N 1
ATOM 683 C CA . MET A 1 85 ? 7.216 -3.736 -7.084 1.00 87.56 85 MET A CA 1
ATOM 684 C C . MET A 1 85 ? 6.593 -2.885 -5.973 1.00 87.56 85 MET A C 1
ATOM 686 O O . MET A 1 85 ? 5.793 -3.405 -5.212 1.00 87.56 85 MET A O 1
ATOM 690 N N . THR A 1 86 ? 6.864 -1.576 -5.913 1.00 82.44 86 THR A N 1
ATOM 691 C CA . THR A 1 86 ? 6.176 -0.678 -4.969 1.00 82.44 86 THR A CA 1
ATOM 692 C C . THR A 1 86 ? 4.759 -0.295 -5.396 1.00 82.44 86 THR A C 1
ATOM 694 O O . THR A 1 86 ? 3.918 -0.067 -4.537 1.00 82.44 86 THR A O 1
ATOM 697 N N . THR A 1 87 ? 4.488 -0.199 -6.701 1.00 78.31 87 THR A N 1
ATOM 698 C CA . THR A 1 87 ? 3.204 0.284 -7.242 1.00 78.31 87 THR A CA 1
ATOM 699 C C . THR A 1 87 ? 2.196 -0.841 -7.485 1.00 78.31 87 THR A C 1
ATOM 701 O O . THR A 1 87 ? 1.001 -0.612 -7.342 1.00 78.31 87 THR A O 1
ATOM 704 N N . ASN A 1 88 ? 2.656 -2.038 -7.872 1.00 64.56 88 ASN A N 1
ATOM 705 C CA . ASN A 1 88 ? 1.790 -3.192 -8.156 1.00 64.56 88 ASN A CA 1
ATOM 706 C C . ASN A 1 88 ? 1.669 -4.177 -6.996 1.00 64.56 88 ASN A C 1
ATOM 708 O O . ASN A 1 88 ? 0.845 -5.088 -7.078 1.00 64.56 88 ASN A O 1
ATOM 712 N N . TYR A 1 89 ? 2.432 -4.003 -5.915 1.00 54.03 89 TYR A N 1
ATOM 713 C CA . TYR A 1 89 ? 1.859 -4.402 -4.644 1.00 54.03 89 TYR A CA 1
ATOM 714 C C . TYR A 1 89 ? 0.590 -3.556 -4.519 1.00 54.03 89 TYR A C 1
ATOM 716 O O . TYR A 1 89 ? 0.715 -2.326 -4.537 1.00 54.03 89 TYR A O 1
ATOM 724 N N . PRO A 1 90 ? -0.626 -4.138 -4.398 1.00 48.12 90 PRO A N 1
ATOM 725 C CA . PRO A 1 90 ? -1.635 -3.389 -3.674 1.00 48.12 90 PRO A CA 1
ATOM 726 C C . PRO A 1 90 ? -0.896 -2.929 -2.425 1.00 48.12 90 PRO A C 1
ATOM 728 O O . PRO A 1 90 ? -0.170 -3.723 -1.816 1.00 48.12 90 PRO A O 1
ATOM 731 N N . GLN A 1 91 ? -0.986 -1.654 -2.084 1.00 45.16 91 GLN A N 1
ATOM 732 C CA . GLN A 1 91 ? -0.743 -1.289 -0.710 1.00 45.16 91 GLN A CA 1
ATOM 733 C C . GLN A 1 91 ? -1.764 -2.088 0.129 1.00 45.16 91 GLN A C 1
ATOM 735 O O . GLN A 1 91 ? -2.749 -1.552 0.606 1.00 45.16 91 GLN A O 1
ATOM 740 N N . GLN A 1 92 ? -1.526 -3.384 0.364 1.00 44.03 92 GLN A N 1
ATOM 741 C CA . GLN A 1 92 ? -1.455 -3.867 1.721 1.00 44.03 92 GLN A CA 1
ATOM 742 C C . GLN A 1 92 ? -0.399 -2.967 2.324 1.00 44.03 92 GLN A C 1
ATOM 744 O O . GLN A 1 92 ? 0.801 -3.175 2.158 1.00 44.03 92 GLN A O 1
ATOM 749 N N . SER A 1 93 ? -0.890 -1.824 2.780 1.00 47.94 93 SER A N 1
ATOM 750 C CA . SER A 1 93 ? -0.114 -0.699 3.208 1.00 47.94 93 SER A CA 1
ATOM 751 C C . SER A 1 93 ? 0.982 -1.242 4.103 1.00 47.94 93 SER A C 1
ATOM 753 O O . SER A 1 93 ? 0.759 -2.129 4.922 1.00 47.94 93 SER A O 1
ATOM 755 N N . THR A 1 94 ? 2.203 -0.752 3.963 1.00 50.03 94 THR A N 1
ATOM 756 C CA . THR A 1 94 ? 3.231 -1.011 4.977 1.00 50.03 94 THR A CA 1
ATOM 757 C C . THR A 1 94 ? 2.756 -0.578 6.379 1.00 50.03 94 THR A C 1
ATOM 759 O O . THR A 1 94 ? 3.337 -0.996 7.380 1.00 50.03 94 THR A O 1
ATOM 762 N N . GLU A 1 95 ? 1.650 0.177 6.477 1.00 53.41 95 GLU A N 1
ATOM 763 C CA . GLU A 1 95 ? 0.854 0.357 7.697 1.00 53.41 95 GLU A CA 1
ATOM 764 C C . GLU A 1 95 ? 0.401 -0.965 8.331 1.00 53.41 95 GLU A C 1
ATOM 766 O O . GLU A 1 95 ? 0.411 -1.072 9.554 1.00 53.41 95 GLU A O 1
ATOM 771 N N . ASN A 1 96 ? 0.052 -1.987 7.541 1.00 56.59 96 ASN A N 1
ATOM 772 C CA . ASN A 1 96 ? -0.465 -3.250 8.056 1.00 56.59 96 ASN A CA 1
ATOM 773 C C . ASN A 1 96 ? 0.559 -3.974 8.940 1.00 56.59 96 ASN A C 1
ATOM 775 O O . ASN A 1 96 ? 0.193 -4.520 9.977 1.00 56.59 96 ASN A O 1
ATOM 779 N N . THR A 1 97 ? 1.847 -3.884 8.595 1.00 63.81 97 THR A N 1
ATOM 780 C CA . THR A 1 97 ? 2.958 -4.356 9.438 1.00 63.81 97 THR A CA 1
ATOM 781 C C . THR A 1 97 ? 3.362 -3.380 10.537 1.00 63.81 97 THR A C 1
ATOM 783 O O . THR A 1 97 ? 3.923 -3.806 11.543 1.00 63.81 97 THR A O 1
ATOM 786 N N . ARG A 1 98 ? 3.112 -2.075 10.364 1.00 80.94 98 ARG A N 1
ATOM 787 C CA . ARG A 1 98 ? 3.494 -1.052 11.351 1.00 80.94 98 ARG A CA 1
ATOM 788 C C . ARG A 1 98 ? 2.689 -1.178 12.642 1.00 80.94 98 ARG A C 1
ATOM 790 O O . ARG A 1 98 ? 3.205 -0.864 13.706 1.00 80.94 98 ARG A O 1
ATOM 797 N N . PHE A 1 99 ? 1.460 -1.670 12.526 1.00 89.00 99 PHE A N 1
ATOM 798 C CA . PHE A 1 99 ? 0.511 -1.826 13.622 1.00 89.00 99 PHE A CA 1
ATOM 799 C C . PHE A 1 99 ? 0.043 -3.278 13.713 1.00 89.00 99 PHE A C 1
ATOM 801 O O . PHE A 1 99 ? -1.143 -3.579 13.553 1.00 89.00 99 PHE A O 1
ATOM 808 N N . ALA A 1 100 ? 0.998 -4.190 13.906 1.00 86.44 100 ALA A N 1
ATOM 809 C CA . ALA A 1 100 ? 0.760 -5.631 13.858 1.00 86.44 100 ALA A CA 1
ATOM 810 C C . ALA A 1 100 ? -0.255 -6.119 14.908 1.00 86.44 100 ALA A C 1
ATOM 812 O O . ALA A 1 100 ? -0.895 -7.145 14.690 1.00 86.44 100 ALA A O 1
ATOM 813 N N . SER A 1 101 ? -0.432 -5.398 16.025 1.00 91.38 101 SER A N 1
ATOM 814 C CA . SER A 1 101 ? -1.435 -5.757 17.038 1.00 91.38 101 SER A CA 1
ATOM 815 C C . SER A 1 101 ? -2.858 -5.282 16.707 1.00 91.38 101 SER A C 1
ATOM 817 O O . SER A 1 101 ? -3.817 -5.727 17.335 1.00 91.38 101 SER A O 1
ATOM 819 N N . LEU A 1 102 ? -3.019 -4.393 15.721 1.00 93.69 102 LEU A N 1
ATOM 820 C CA . LEU A 1 102 ? -4.307 -3.828 15.324 1.00 93.69 102 LEU A CA 1
ATOM 821 C C . LEU A 1 102 ? -4.880 -4.588 14.126 1.00 93.69 102 LEU A C 1
ATOM 823 O O . LEU A 1 102 ? -4.390 -4.448 13.006 1.00 93.69 102 LEU A O 1
ATOM 827 N N . ASN A 1 103 ? -5.955 -5.342 14.353 1.00 93.69 103 ASN A N 1
ATOM 828 C CA . ASN A 1 103 ? -6.732 -5.988 13.294 1.00 93.69 103 ASN A CA 1
ATOM 829 C C . ASN A 1 103 ? -7.500 -4.944 12.455 1.00 93.69 103 ASN A C 1
ATOM 831 O O . ASN A 1 103 ? -7.871 -3.880 12.953 1.00 93.69 103 ASN A O 1
ATOM 835 N N . GLU A 1 104 ? -7.819 -5.262 11.205 1.00 91.25 104 GLU A N 1
ATOM 836 C CA . GLU A 1 104 ? -8.522 -4.377 10.270 1.00 91.25 104 GLU A CA 1
ATOM 837 C C . GLU A 1 104 ? -9.861 -3.869 10.828 1.00 91.25 104 GLU A C 1
ATOM 839 O O . GLU A 1 104 ? -10.149 -2.675 10.781 1.00 91.25 104 GLU A O 1
ATOM 844 N N . ALA A 1 105 ? -10.640 -4.749 11.466 1.00 94.00 105 ALA A N 1
ATOM 845 C CA . ALA A 1 105 ? -11.900 -4.368 12.108 1.00 94.00 105 ALA A CA 1
ATOM 846 C C . ALA A 1 105 ? -11.697 -3.322 13.222 1.00 94.00 105 ALA A C 1
ATOM 848 O O . ALA A 1 105 ? -12.454 -2.357 13.320 1.00 94.00 105 ALA A O 1
ATOM 849 N N . THR A 1 106 ? -10.643 -3.474 14.033 1.00 95.38 106 THR A N 1
ATOM 850 C CA . THR A 1 106 ? -10.318 -2.503 15.092 1.00 95.38 106 THR A CA 1
ATOM 851 C C . THR A 1 106 ? -9.838 -1.174 14.527 1.00 95.38 106 THR A C 1
ATOM 853 O O . THR A 1 106 ? -10.173 -0.128 15.072 1.00 95.38 106 THR A O 1
ATOM 856 N N . ARG A 1 107 ? -9.115 -1.188 13.402 1.00 94.75 107 ARG A N 1
ATOM 857 C CA . ARG A 1 107 ? -8.693 0.034 12.708 1.00 94.75 107 ARG A CA 1
ATOM 858 C C . ARG A 1 107 ? -9.886 0.789 12.140 1.00 94.75 107 ARG A C 1
ATOM 860 O O . ARG A 1 107 ? -10.001 1.985 12.367 1.00 94.75 107 ARG A O 1
ATOM 867 N N . ALA A 1 108 ? -10.816 0.095 11.487 1.00 94.19 108 ALA A N 1
ATOM 868 C CA . ALA A 1 108 ? -12.051 0.710 11.006 1.00 94.19 108 ALA A CA 1
ATOM 869 C C . ALA A 1 108 ? -12.853 1.352 12.154 1.00 94.19 108 ALA A C 1
ATOM 871 O O . ALA A 1 108 ? -13.325 2.481 12.028 1.00 94.19 108 ALA A O 1
ATOM 872 N N . GLN A 1 109 ? -12.944 0.676 13.305 1.00 95.50 109 GLN A N 1
ATOM 873 C CA . GLN A 1 109 ? -13.610 1.217 14.492 1.00 95.50 109 GLN A CA 1
ATOM 874 C C . GLN A 1 109 ? -12.904 2.462 15.044 1.00 95.50 109 GLN A C 1
ATOM 876 O O . GLN A 1 109 ? -13.558 3.466 15.319 1.00 95.50 109 GLN A O 1
ATOM 881 N N . LEU A 1 110 ? -11.579 2.424 15.197 1.00 96.12 110 LEU A N 1
ATOM 882 C CA . LEU A 1 110 ? -10.815 3.578 15.671 1.00 96.12 110 LEU A CA 1
ATOM 883 C C . LEU A 1 110 ? -10.884 4.755 14.678 1.00 96.12 110 LEU A C 1
ATOM 885 O O . LEU A 1 110 ? -10.872 5.906 15.104 1.00 96.12 110 LEU A O 1
ATOM 889 N N . ALA A 1 111 ? -11.014 4.487 13.374 1.00 95.25 111 ALA A N 1
ATOM 890 C CA . ALA A 1 111 ? -11.131 5.522 12.345 1.00 95.25 111 ALA A CA 1
ATOM 891 C C . ALA A 1 111 ? -12.4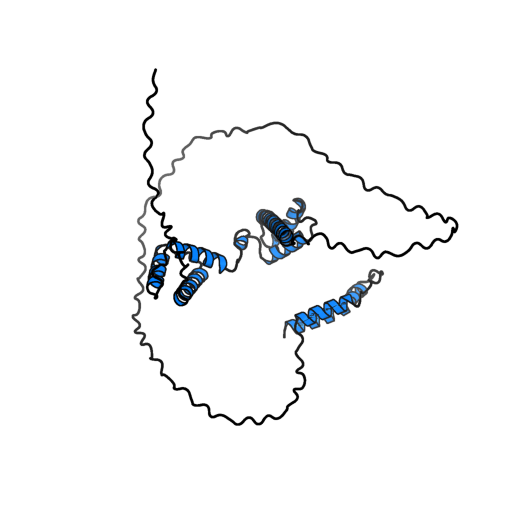82 6.229 12.455 1.00 95.25 111 ALA A C 1
ATOM 893 O O . ALA A 1 111 ? -12.545 7.453 12.386 1.00 95.25 111 ALA A O 1
ATOM 894 N N . ALA A 1 112 ? -13.551 5.464 12.699 1.00 95.81 112 ALA A N 1
ATOM 895 C CA . ALA A 1 112 ? -14.872 6.014 12.971 1.00 95.81 112 ALA A CA 1
ATOM 896 C C . ALA A 1 112 ? -14.872 6.880 14.241 1.00 95.81 112 ALA A C 1
ATOM 898 O O . ALA A 1 112 ? -15.393 7.990 14.216 1.00 95.81 112 ALA A O 1
ATOM 899 N N . LEU A 1 113 ? -14.233 6.415 15.324 1.00 96.31 113 LEU A N 1
ATOM 900 C CA . LEU A 1 113 ? -14.108 7.191 16.565 1.00 96.31 113 LEU A CA 1
ATOM 901 C C . LEU A 1 113 ? -13.339 8.500 16.353 1.00 96.31 113 LEU A C 1
ATOM 903 O O . LEU A 1 113 ? -13.739 9.531 16.883 1.00 96.31 113 LEU A O 1
ATOM 907 N N . LEU A 1 114 ? -12.271 8.476 15.552 1.00 95.81 114 LEU A N 1
ATOM 908 C CA . LEU A 1 114 ? -11.508 9.677 15.223 1.00 95.81 114 LEU A CA 1
ATOM 909 C C . LEU A 1 114 ? -12.298 10.648 14.334 1.00 95.81 114 LEU A C 1
ATOM 911 O O . LEU A 1 114 ? -12.207 11.852 14.538 1.00 95.81 114 LEU A O 1
ATOM 915 N N . GLY A 1 115 ? -13.093 10.140 13.389 1.00 93.50 115 GLY A N 1
ATOM 916 C CA . GLY A 1 115 ? -13.950 10.963 12.528 1.00 93.50 115 GLY A CA 1
ATOM 917 C C . GLY A 1 115 ? -15.124 11.626 13.259 1.00 93.50 115 GLY A C 1
ATOM 918 O O . GLY A 1 115 ? -15.675 12.602 12.760 1.00 93.50 115 GLY A O 1
ATOM 919 N N . MET A 1 116 ? -15.502 11.123 14.439 1.00 95.06 116 MET A N 1
ATOM 920 C CA . MET A 1 116 ? -16.507 11.751 15.307 1.00 95.06 116 MET A CA 1
ATOM 921 C C . MET A 1 116 ? -15.932 12.873 16.184 1.00 95.06 116 MET A C 1
ATOM 923 O O . MET A 1 116 ? -16.699 13.640 16.763 1.00 95.06 116 MET A O 1
ATOM 927 N N . GLU A 1 117 ? -14.608 12.967 16.322 1.00 95.19 117 GLU A N 1
ATOM 928 C CA . GLU A 1 117 ? -13.962 13.989 17.144 1.00 95.19 117 GLU A CA 1
ATOM 929 C C . GLU A 1 117 ? -13.785 15.297 16.371 1.00 95.19 117 GLU A C 1
ATOM 931 O O . GLU A 1 117 ? -13.133 15.351 15.325 1.00 95.19 117 GLU A O 1
ATOM 936 N N . GLU A 1 118 ? -14.311 16.386 16.930 1.00 91.38 118 GLU A N 1
ATOM 937 C CA . GLU A 1 118 ? -14.119 17.721 16.372 1.00 91.38 118 GLU A CA 1
ATOM 938 C C . GLU A 1 118 ? -12.626 18.084 16.357 1.00 91.38 118 GLU A C 1
ATOM 940 O O . GLU A 1 118 ? -11.940 18.090 17.380 1.00 91.38 118 GLU A O 1
ATOM 945 N N . GLY A 1 119 ? -12.103 18.372 15.163 1.00 87.31 119 GLY A N 1
ATOM 946 C CA . GLY A 1 119 ? -10.707 18.767 14.970 1.00 87.31 119 GLY A CA 1
ATOM 947 C C . GLY A 1 119 ? -9.700 17.616 14.903 1.00 87.31 119 GLY A C 1
ATOM 948 O O . GLY A 1 119 ? -8.505 17.896 14.877 1.00 87.31 119 GLY A O 1
ATOM 949 N N . HIS A 1 120 ? -10.142 16.350 14.859 1.00 90.94 120 HIS A N 1
ATOM 950 C CA . HIS A 1 120 ? -9.281 15.160 14.714 1.00 90.94 120 HIS A CA 1
ATOM 951 C C . HIS A 1 120 ? -8.128 15.080 15.740 1.00 90.94 120 HIS A C 1
ATOM 953 O O . HIS A 1 120 ? -7.139 14.382 15.520 1.00 90.94 120 HIS A O 1
ATOM 959 N N . ASN A 1 121 ? -8.229 15.776 16.879 1.00 94.25 121 ASN A N 1
ATOM 960 C CA . ASN A 1 121 ? -7.182 15.837 17.900 1.00 94.25 121 ASN A CA 1
ATOM 961 C C . ASN A 1 121 ? -7.675 15.286 19.247 1.00 94.25 121 ASN A C 1
ATOM 963 O O . ASN A 1 121 ? -7.985 16.058 20.159 1.00 94.25 121 ASN A O 1
ATOM 967 N N . PRO A 1 122 ? -7.798 13.952 19.384 1.00 96.38 122 PRO A N 1
ATOM 968 C CA . PRO A 1 122 ? -8.309 13.350 20.601 1.00 96.38 122 PRO A CA 1
ATOM 969 C C . PRO A 1 122 ? -7.365 13.610 21.778 1.00 96.38 122 PRO A C 1
ATOM 971 O O . PRO A 1 122 ? -6.153 13.400 21.701 1.00 96.38 122 PRO A O 1
ATOM 974 N N . SER A 1 123 ? -7.950 14.004 22.910 1.00 97.31 123 SER A N 1
ATOM 975 C CA . SER A 1 123 ? -7.240 14.075 24.190 1.00 97.31 123 SER A CA 1
ATOM 976 C C . SER A 1 123 ? -6.583 12.722 24.522 1.00 97.31 123 SER A C 1
ATOM 978 O O . SER A 1 123 ? -7.181 11.672 24.253 1.00 97.31 123 SER A O 1
ATOM 980 N N . PRO A 1 124 ? -5.398 12.701 25.164 1.00 96.62 124 PRO A N 1
ATOM 981 C CA . PRO A 1 124 ? -4.734 11.459 25.568 1.00 96.62 124 PRO A CA 1
ATOM 982 C C . PRO A 1 124 ? -5.616 10.555 26.445 1.00 96.62 124 PRO A C 1
ATOM 984 O O . PRO A 1 124 ? -5.484 9.331 26.399 1.00 96.62 124 PRO A O 1
ATOM 987 N N . GLU A 1 125 ? -6.554 11.125 27.207 1.00 97.75 125 GLU A N 1
ATOM 988 C CA . GLU A 1 125 ? -7.522 10.342 27.982 1.00 97.75 125 GLU A CA 1
ATOM 989 C C . GLU A 1 125 ? -8.501 9.572 27.087 1.00 97.75 125 GLU A C 1
ATOM 991 O O . GLU A 1 125 ? -8.772 8.399 27.345 1.00 97.75 125 GLU A O 1
ATOM 996 N N . LYS A 1 126 ? -8.970 10.180 25.989 1.00 97.44 126 LYS A N 1
ATOM 997 C CA . LYS A 1 126 ? -9.842 9.513 25.009 1.00 97.44 126 LYS A CA 1
ATOM 998 C C . LYS A 1 126 ? -9.108 8.374 24.311 1.00 97.44 126 LYS A C 1
ATOM 1000 O O . LYS A 1 126 ? -9.633 7.267 24.238 1.00 97.44 126 LYS A O 1
ATOM 1005 N N . VAL A 1 127 ? -7.856 8.603 23.907 1.00 97.6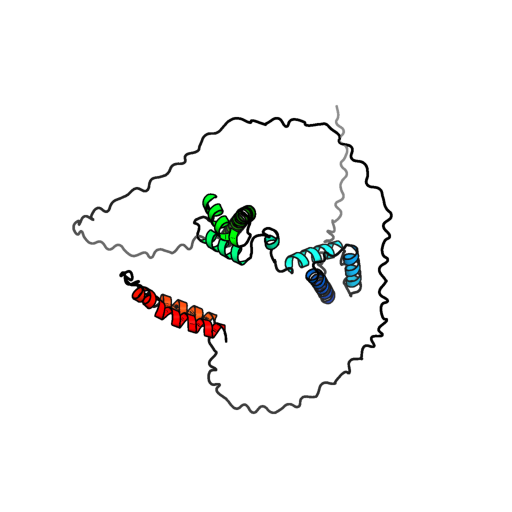2 127 VAL A N 1
ATOM 1006 C CA . VAL A 1 127 ? -7.008 7.556 23.308 1.00 97.62 127 VAL A CA 1
ATOM 1007 C C . VAL A 1 127 ? -6.814 6.383 24.275 1.00 97.62 127 VAL A C 1
ATOM 1009 O O . VAL A 1 127 ? -6.857 5.224 23.865 1.00 97.62 127 VAL A O 1
ATOM 1012 N N . ARG A 1 128 ? -6.680 6.652 25.580 1.00 98.12 128 ARG A N 1
ATOM 1013 C CA . ARG A 1 128 ? -6.617 5.607 26.613 1.00 98.12 128 ARG A CA 1
ATOM 1014 C C . ARG A 1 128 ? -7.916 4.810 26.732 1.00 98.12 128 ARG A C 1
ATOM 1016 O O . ARG A 1 128 ? -7.853 3.590 26.882 1.00 98.12 128 ARG A O 1
ATOM 1023 N N . ILE A 1 129 ? -9.076 5.461 26.644 1.00 97.81 129 ILE A N 1
ATOM 1024 C CA . ILE A 1 129 ? -10.381 4.779 26.618 1.00 97.81 129 ILE A CA 1
ATOM 1025 C C . ILE A 1 129 ? -10.486 3.892 25.372 1.00 97.81 129 ILE A C 1
ATOM 1027 O O . ILE A 1 129 ? -10.815 2.714 25.492 1.00 97.81 129 ILE A O 1
ATOM 1031 N N . TRP A 1 130 ? -10.132 4.413 24.196 1.00 97.81 130 TRP A N 1
ATOM 1032 C CA . TRP A 1 130 ? -10.163 3.656 22.944 1.00 97.81 130 TRP A CA 1
ATOM 1033 C C . TRP A 1 130 ? -9.244 2.438 22.988 1.00 97.81 130 TRP A C 1
ATOM 1035 O O . TRP A 1 130 ? -9.669 1.335 22.652 1.00 97.81 130 TRP A O 1
ATOM 1045 N N . ALA A 1 131 ? -8.018 2.603 23.487 1.00 97.56 131 ALA A N 1
ATOM 1046 C CA . ALA A 1 131 ? -7.085 1.499 23.666 1.00 97.56 131 ALA A CA 1
ATOM 1047 C C . ALA A 1 131 ? -7.631 0.418 24.611 1.00 97.56 131 ALA A C 1
ATOM 1049 O O . ALA A 1 131 ? -7.458 -0.769 24.348 1.00 97.56 131 ALA A O 1
ATOM 1050 N N . ASN A 1 132 ? -8.336 0.804 25.680 1.00 97.75 132 ASN A N 1
ATOM 1051 C CA . ASN A 1 132 ? -9.004 -0.153 26.561 1.00 97.75 132 ASN A CA 1
ATOM 1052 C C . ASN A 1 132 ? -10.144 -0.902 25.853 1.00 97.75 132 ASN A C 1
ATOM 1054 O O . ASN A 1 132 ? -10.310 -2.094 26.103 1.00 97.75 132 ASN A O 1
ATOM 1058 N N . MET A 1 133 ? -10.891 -0.242 24.961 1.00 97.06 133 MET A N 1
ATOM 1059 C CA . MET A 1 133 ? -11.957 -0.882 24.178 1.00 97.06 133 MET A CA 1
ATOM 1060 C C . MET A 1 133 ? -11.408 -1.935 23.209 1.00 97.06 133 MET A C 1
ATOM 1062 O O . MET A 1 133 ? -11.954 -3.033 23.132 1.00 97.06 133 MET A O 1
ATOM 1066 N N . VAL A 1 134 ? -10.312 -1.634 22.503 1.00 96.94 134 VAL A N 1
ATOM 1067 C CA . VAL A 1 134 ? -9.717 -2.558 21.516 1.00 96.94 134 VAL A CA 1
ATOM 1068 C C . VAL A 1 134 ? -8.756 -3.582 22.128 1.00 96.94 134 VAL A C 1
ATOM 1070 O O . VAL A 1 134 ? -8.322 -4.511 21.445 1.00 96.94 134 VAL A O 1
ATOM 1073 N N . LYS A 1 135 ? -8.453 -3.476 23.427 1.00 96.38 135 LYS A N 1
ATOM 1074 C CA . LYS A 1 135 ? -7.572 -4.408 24.149 1.00 96.38 135 LYS A CA 1
ATOM 1075 C C . LYS A 1 135 ? -8.045 -5.861 24.064 1.00 96.38 135 LYS A C 1
ATOM 1077 O O . LYS A 1 135 ? -7.222 -6.773 24.039 1.00 96.38 135 LYS A O 1
ATOM 1082 N N . THR A 1 136 ? -9.357 -6.087 23.986 1.00 95.19 136 THR A N 1
ATOM 1083 C CA . THR A 1 136 ? -9.963 -7.422 23.818 1.00 95.19 136 THR A CA 1
ATOM 1084 C C . THR A 1 136 ? -9.535 -8.111 22.522 1.00 95.19 136 THR A C 1
ATOM 1086 O O . THR A 1 136 ? -9.533 -9.335 22.456 1.00 95.19 136 THR A O 1
ATOM 1089 N N . SER A 1 137 ? -9.119 -7.337 21.518 1.00 94.38 137 SER A N 1
ATOM 1090 C CA . SER A 1 137 ? -8.624 -7.828 20.229 1.00 94.38 137 SER A CA 1
ATOM 1091 C C . SER A 1 137 ? -7.106 -8.054 20.204 1.00 94.38 137 SER A C 1
ATOM 1093 O O . SER A 1 137 ? -6.564 -8.398 19.160 1.00 94.38 137 SER A O 1
ATOM 1095 N N . GLY A 1 138 ? -6.409 -7.850 21.330 1.00 94.75 138 GLY A N 1
ATOM 1096 C CA . GLY A 1 138 ? -4.952 -7.993 21.431 1.00 94.75 138 GLY A CA 1
ATOM 1097 C C . GLY A 1 138 ? -4.149 -6.739 21.066 1.00 94.75 138 GLY A C 1
ATOM 1098 O O . GLY A 1 138 ? -2.921 -6.799 21.059 1.00 94.75 138 GLY A O 1
ATOM 1099 N N . ALA A 1 139 ? -4.812 -5.608 20.806 1.00 95.81 139 ALA A N 1
ATOM 1100 C CA . ALA A 1 139 ? -4.148 -4.353 20.465 1.00 95.81 139 ALA A CA 1
ATOM 1101 C C . ALA A 1 139 ? -3.368 -3.773 21.659 1.00 95.81 139 ALA A C 1
ATOM 1103 O O . ALA A 1 139 ? -3.867 -3.718 22.790 1.00 95.81 139 ALA A O 1
ATOM 1104 N N . THR A 1 140 ? -2.142 -3.312 21.410 1.00 96.44 140 THR A N 1
ATOM 1105 C CA . THR A 1 140 ? -1.320 -2.635 22.420 1.00 96.44 140 THR A CA 1
ATOM 1106 C C . THR A 1 140 ? -1.664 -1.144 22.480 1.00 96.44 140 THR A C 1
ATOM 1108 O O . THR A 1 140 ? -2.025 -0.524 21.481 1.00 96.44 140 THR A O 1
ATOM 1111 N N . TYR A 1 141 ? -1.530 -0.530 23.660 1.00 97.06 141 TYR A N 1
ATOM 1112 C CA . TYR A 1 141 ? -1.752 0.916 23.814 1.00 97.06 141 TYR A CA 1
ATOM 1113 C C . TYR A 1 141 ? -0.820 1.742 22.912 1.00 97.06 141 TYR A C 1
ATOM 1115 O O . TYR A 1 141 ? -1.244 2.742 22.342 1.00 97.06 141 TYR A O 1
ATOM 1123 N N . THR A 1 142 ? 0.437 1.311 22.762 1.00 96.31 142 THR A N 1
ATOM 1124 C CA . THR A 1 142 ? 1.433 1.974 21.910 1.00 96.31 142 THR A CA 1
ATOM 1125 C C . THR A 1 142 ? 1.011 1.978 20.447 1.00 96.31 142 THR A C 1
ATOM 1127 O O . THR A 1 142 ? 1.042 3.036 19.824 1.00 96.31 142 THR A O 1
ATOM 1130 N N . ASP A 1 143 ? 0.528 0.845 19.931 1.00 95.38 143 ASP A N 1
ATOM 1131 C CA . ASP A 1 143 ? 0.087 0.745 18.539 1.00 95.38 143 ASP A CA 1
ATOM 1132 C C . ASP A 1 143 ? -1.139 1.628 18.291 1.00 95.38 143 ASP A C 1
ATOM 1134 O O . ASP A 1 143 ? -1.211 2.280 17.256 1.00 95.38 143 ASP A O 1
ATOM 1138 N N . VAL A 1 144 ? -2.072 1.716 19.248 1.00 96.88 144 VAL A N 1
ATOM 1139 C CA . VAL A 1 144 ? -3.243 2.607 19.149 1.00 96.88 144 VAL A CA 1
ATOM 1140 C C . VAL A 1 144 ? -2.819 4.076 19.110 1.00 96.88 144 VAL A C 1
ATOM 1142 O O . VAL A 1 144 ? -3.292 4.820 18.256 1.00 96.88 144 VAL A O 1
ATOM 1145 N N . VAL A 1 145 ? -1.910 4.503 19.994 1.00 97.12 145 VAL A N 1
ATOM 1146 C CA . VAL A 1 145 ? -1.400 5.887 20.011 1.00 97.12 145 VAL A CA 1
ATOM 1147 C C . VAL A 1 145 ? -0.700 6.232 18.699 1.00 97.12 145 VAL A C 1
ATOM 1149 O O . VAL A 1 145 ? -0.954 7.291 18.123 1.00 97.12 145 VAL A O 1
ATOM 1152 N N . ASP A 1 146 ? 0.179 5.354 18.222 1.00 94.81 146 ASP A N 1
ATOM 1153 C CA . ASP A 1 146 ? 0.943 5.599 17.002 1.00 94.81 146 ASP A CA 1
ATOM 1154 C C . ASP A 1 146 ? 0.054 5.552 15.752 1.00 94.81 146 ASP A C 1
ATOM 1156 O O . ASP A 1 146 ? 0.261 6.330 14.820 1.00 94.81 146 ASP A O 1
ATOM 1160 N N . TRP A 1 147 ? -0.975 4.703 15.747 1.00 95.25 147 TRP A N 1
ATOM 1161 C CA . TRP A 1 147 ? -1.958 4.627 14.670 1.00 95.25 147 TRP A CA 1
ATOM 1162 C C . TRP A 1 147 ? -2.861 5.866 14.620 1.00 95.25 147 TRP A C 1
ATOM 1164 O O . TRP A 1 147 ? -3.084 6.414 13.542 1.00 95.25 147 TRP A O 1
ATOM 1174 N N . VAL A 1 148 ? -3.307 6.381 15.773 1.00 96.19 148 VAL A N 1
ATOM 1175 C CA . VAL A 1 148 ? -4.066 7.644 15.840 1.00 96.19 148 VAL A CA 1
ATOM 1176 C C . VAL A 1 148 ? -3.225 8.804 15.305 1.00 96.19 148 VAL A C 1
ATOM 1178 O O . VAL A 1 148 ? -3.701 9.549 14.454 1.00 96.19 148 VAL A O 1
ATOM 1181 N N . LYS A 1 149 ? -1.953 8.921 15.717 1.00 94.81 149 LYS A N 1
ATOM 1182 C CA . LYS A 1 149 ? -1.031 9.935 15.168 1.00 94.81 149 LYS A CA 1
ATOM 1183 C C . LYS A 1 149 ? -0.842 9.791 13.661 1.00 94.81 149 LYS A C 1
ATOM 1185 O O . LYS A 1 149 ? -0.769 10.788 12.950 1.00 94.81 149 LYS A O 1
ATOM 1190 N N . HIS A 1 150 ? -0.743 8.556 13.171 1.00 93.56 150 HIS A N 1
ATOM 1191 C CA . HIS A 1 150 ? -0.624 8.290 11.743 1.00 93.56 150 HIS A CA 1
ATOM 1192 C C . HIS A 1 150 ? -1.836 8.821 10.973 1.00 93.56 150 HIS A C 1
ATOM 1194 O O . HIS A 1 150 ? -1.673 9.516 9.974 1.00 93.56 150 HIS A O 1
ATOM 1200 N N . LEU A 1 151 ? -3.044 8.551 11.469 1.00 92.94 151 LEU A N 1
ATOM 1201 C CA . LEU A 1 151 ? -4.267 9.050 10.852 1.00 92.94 151 LEU A CA 1
ATOM 1202 C C . LEU A 1 151 ? -4.402 10.563 10.907 1.00 92.94 151 LEU A C 1
ATOM 1204 O O . LEU A 1 151 ? -4.853 11.143 9.929 1.00 92.94 151 LEU A O 1
ATOM 1208 N N . GLN A 1 152 ? -3.998 11.207 12.002 1.00 92.75 152 GLN A N 1
ATOM 1209 C CA . GLN A 1 152 ? -3.983 12.671 12.082 1.00 92.75 152 GLN A CA 1
ATOM 1210 C C . GLN A 1 152 ? -3.163 13.282 10.945 1.00 92.75 152 GLN A C 1
ATOM 1212 O O . GLN A 1 152 ? -3.643 14.167 10.245 1.00 92.75 152 GLN A O 1
ATOM 1217 N N . ILE A 1 153 ? -1.965 12.741 10.710 1.00 90.94 153 ILE A N 1
ATOM 1218 C CA . ILE A 1 153 ? -1.086 13.181 9.622 1.00 90.94 153 ILE A CA 1
ATOM 1219 C C . ILE A 1 153 ? -1.746 12.951 8.254 1.00 90.94 153 ILE A C 1
ATOM 1221 O O . ILE A 1 153 ? -1.635 13.795 7.367 1.00 90.94 153 ILE A O 1
ATOM 1225 N N . GLU A 1 154 ? -2.423 11.820 8.050 1.00 90.25 154 GLU A N 1
ATOM 1226 C CA . GLU A 1 154 ? -3.126 11.548 6.789 1.00 90.25 154 GLU A CA 1
ATOM 1227 C C . GLU A 1 154 ? -4.327 12.485 6.579 1.00 90.25 154 GLU A C 1
ATOM 1229 O O . GLU A 1 154 ? -4.502 12.999 5.474 1.00 90.25 154 GLU A O 1
ATOM 1234 N N . PHE A 1 155 ? -5.096 12.796 7.628 1.00 89.81 155 PHE A N 1
ATOM 1235 C CA . PHE A 1 155 ? -6.176 13.785 7.566 1.00 89.81 155 PHE A CA 1
ATOM 1236 C C . PHE A 1 155 ? -5.654 15.193 7.257 1.00 89.81 155 PHE A C 1
ATOM 1238 O O . PHE A 1 155 ? -6.233 15.879 6.415 1.00 89.81 155 PHE A O 1
ATOM 1245 N N . GLU A 1 156 ? -4.543 15.614 7.867 1.00 90.25 156 GLU A N 1
ATOM 1246 C CA . GLU A 1 156 ? -3.891 16.896 7.568 1.00 90.25 156 GLU A CA 1
ATOM 1247 C C . GLU A 1 156 ? -3.434 16.966 6.107 1.00 90.25 156 GLU A C 1
ATOM 1249 O O . GLU A 1 156 ? -3.781 17.906 5.391 1.00 90.25 156 GLU A O 1
ATOM 1254 N N . LYS A 1 157 ? -2.738 15.933 5.614 1.00 89.56 157 LYS A N 1
ATOM 1255 C CA . LYS A 1 157 ? -2.334 15.850 4.200 1.00 89.56 157 LYS A CA 1
ATOM 1256 C C . LYS A 1 157 ? -3.531 15.877 3.257 1.00 89.56 157 LYS A C 1
ATOM 1258 O O . LYS A 1 157 ? -3.449 16.447 2.167 1.00 89.56 157 LYS A O 1
ATOM 1263 N N . GLN A 1 158 ? -4.631 15.231 3.633 1.00 88.25 158 GLN A N 1
ATOM 1264 C CA . GLN A 1 158 ? -5.836 15.220 2.819 1.00 88.25 158 GLN A CA 1
ATOM 1265 C C . GLN A 1 158 ? -6.498 16.601 2.789 1.00 88.25 158 GLN A C 1
ATOM 1267 O O . GLN A 1 158 ? -6.848 17.069 1.706 1.00 88.25 158 GLN A O 1
ATOM 1272 N N . ALA A 1 159 ? -6.561 17.298 3.925 1.00 88.25 159 ALA A N 1
ATOM 1273 C CA . ALA A 1 159 ? -7.023 18.680 3.995 1.00 88.25 159 ALA A CA 1
ATOM 1274 C C . ALA A 1 159 ? -6.144 19.628 3.156 1.00 88.25 159 ALA A C 1
ATOM 1276 O O . ALA A 1 159 ? -6.670 20.456 2.413 1.00 88.25 159 ALA A O 1
ATOM 1277 N N . GLU A 1 160 ? -4.814 19.476 3.190 1.00 87.94 160 GLU A N 1
ATOM 1278 C CA . GLU A 1 160 ? -3.886 20.237 2.337 1.00 87.94 160 GLU A CA 1
ATOM 1279 C C . GLU A 1 160 ? -4.110 19.956 0.846 1.00 87.94 160 GLU A C 1
ATOM 1281 O O . GLU A 1 160 ? -4.131 20.871 0.012 1.00 87.94 160 GLU A O 1
ATOM 1286 N N . LYS A 1 161 ? -4.313 18.685 0.489 1.00 86.38 161 LYS A N 1
ATOM 1287 C CA . LYS A 1 161 ? -4.598 18.278 -0.888 1.00 86.38 161 LYS A CA 1
ATOM 1288 C C . LYS A 1 161 ? -5.916 18.875 -1.374 1.00 86.38 161 LYS A C 1
ATOM 1290 O O . LYS A 1 161 ? -5.977 19.373 -2.499 1.00 86.38 161 LYS A O 1
ATOM 1295 N N . GLU A 1 162 ? -6.953 18.873 -0.544 1.00 86.25 162 GLU A N 1
ATOM 1296 C CA . GLU A 1 162 ? -8.241 19.497 -0.856 1.00 86.25 162 GLU A CA 1
ATOM 1297 C C . GLU A 1 162 ? -8.129 21.021 -0.974 1.00 86.25 162 GLU A C 1
ATOM 1299 O O . GLU A 1 162 ? -8.655 21.593 -1.931 1.00 86.25 162 GLU A O 1
ATOM 1304 N N . ALA A 1 163 ? -7.377 21.673 -0.083 1.00 84.31 163 ALA A N 1
ATOM 1305 C CA . ALA A 1 163 ? -7.101 23.107 -0.154 1.00 84.31 163 ALA A CA 1
ATOM 1306 C C . ALA A 1 163 ? -6.372 23.490 -1.452 1.00 84.31 163 ALA A C 1
ATOM 1308 O O . ALA A 1 163 ? -6.701 24.498 -2.072 1.00 84.31 163 ALA A O 1
ATOM 1309 N N . THR A 1 164 ? -5.438 22.653 -1.910 1.00 79.88 164 THR A N 1
ATOM 1310 C CA . THR A 1 164 ? -4.687 22.877 -3.158 1.00 79.88 164 THR A CA 1
ATOM 1311 C C . THR A 1 164 ? -5.523 22.574 -4.408 1.00 79.88 164 THR A C 1
ATOM 1313 O O . THR A 1 164 ? -5.292 23.145 -5.472 1.00 79.88 164 THR A O 1
ATOM 1316 N N . THR A 1 165 ? -6.510 21.680 -4.299 1.00 78.56 165 THR A N 1
ATOM 1317 C CA . THR A 1 165 ? -7.372 21.286 -5.428 1.00 78.56 165 THR A CA 1
ATOM 1318 C C . THR A 1 165 ? -8.509 22.282 -5.667 1.00 78.56 165 THR A C 1
ATOM 1320 O O . THR A 1 165 ? -9.073 22.326 -6.763 1.00 78.56 165 THR A O 1
ATOM 1323 N N . ARG A 1 166 ? -8.829 23.141 -4.689 1.00 65.44 166 ARG A N 1
ATOM 1324 C CA . ARG A 1 166 ? -9.689 24.302 -4.928 1.00 65.44 166 ARG A CA 1
ATOM 1325 C C . ARG A 1 166 ? -8.914 25.322 -5.759 1.00 65.44 166 ARG A C 1
ATOM 1327 O O . ARG A 1 166 ? -8.221 26.184 -5.226 1.00 65.44 166 ARG A O 1
ATOM 1334 N N . LEU A 1 167 ? -9.039 25.195 -7.084 1.00 62.91 167 LEU A N 1
ATOM 1335 C CA . LEU A 1 167 ? -8.676 26.236 -8.045 1.00 62.91 167 LEU A CA 1
ATOM 1336 C C . LEU A 1 167 ? -9.126 27.589 -7.477 1.00 62.91 167 LEU A C 1
ATOM 1338 O O . LEU A 1 167 ? -10.271 27.670 -7.017 1.00 62.91 167 LEU A O 1
ATOM 1342 N N . PRO A 1 168 ? -8.277 28.633 -7.491 1.00 69.06 168 PRO A N 1
ATOM 1343 C CA . PRO A 1 168 ? -8.718 29.962 -7.113 1.00 69.06 168 PRO A CA 1
ATOM 1344 C C . PRO A 1 168 ? -9.904 30.293 -8.011 1.00 69.06 168 PRO A C 1
ATOM 1346 O O . PRO A 1 168 ? -9.748 30.447 -9.223 1.00 69.06 168 PRO A O 1
ATOM 1349 N N . THR A 1 169 ? -11.107 30.316 -7.434 1.00 64.69 169 THR A N 1
ATOM 1350 C CA . THR A 1 169 ? -12.295 30.798 -8.129 1.00 64.69 169 THR A CA 1
ATOM 1351 C C . THR A 1 169 ? -11.914 32.156 -8.699 1.00 64.69 169 THR A C 1
ATOM 1353 O O . THR A 1 169 ? -11.471 33.000 -7.913 1.00 64.69 169 THR A O 1
ATOM 1356 N N . PRO A 1 170 ? -11.992 32.364 -10.027 1.00 63.41 170 PRO A N 1
ATOM 1357 C CA . PRO A 1 170 ? -11.649 33.644 -10.614 1.00 63.41 170 PRO A CA 1
ATOM 1358 C C . PRO A 1 170 ? -12.522 34.700 -9.944 1.00 63.41 170 PRO A C 1
ATOM 1360 O O . PRO A 1 170 ? -13.741 34.729 -10.111 1.00 63.41 170 PRO A O 1
ATOM 1363 N N . GLY A 1 171 ? -11.890 35.514 -9.100 1.00 65.50 171 GLY A N 1
ATOM 1364 C CA . GLY A 1 171 ? -12.531 36.667 -8.505 1.00 65.50 171 GLY A CA 1
ATOM 1365 C C . GLY A 1 171 ? -12.976 37.589 -9.630 1.00 65.50 171 GLY A C 1
ATOM 1366 O O . GLY A 1 171 ? -12.251 37.758 -10.607 1.00 65.50 171 GLY A O 1
ATOM 1367 N N . THR A 1 172 ? -14.147 38.196 -9.453 1.00 52.84 172 THR A N 1
ATOM 1368 C CA . THR A 1 172 ? -14.760 39.227 -10.308 1.00 52.84 172 THR A CA 1
ATOM 1369 C C . THR A 1 172 ? -15.531 38.729 -11.538 1.00 52.84 172 THR A C 1
ATOM 1371 O O . THR A 1 172 ? -15.128 38.894 -12.681 1.00 52.84 172 THR A O 1
ATOM 1374 N N . THR A 1 173 ? -16.755 38.242 -11.307 1.00 52.59 173 THR A N 1
ATOM 1375 C CA . THR A 1 173 ? -17.871 38.649 -12.177 1.00 52.59 173 THR A CA 1
ATOM 1376 C C . THR A 1 173 ? -18.518 39.861 -11.525 1.00 52.59 173 THR A C 1
ATOM 1378 O O . THR A 1 173 ? -19.233 39.748 -10.532 1.00 52.59 173 THR A O 1
ATOM 1381 N N . VAL A 1 174 ? -18.188 41.037 -12.053 1.00 49.72 174 VAL A N 1
ATOM 1382 C CA . VAL A 1 174 ? -18.908 42.282 -11.792 1.00 49.72 174 VAL A CA 1
ATOM 1383 C C . VAL A 1 174 ? -20.305 42.093 -12.378 1.00 49.72 174 VAL A C 1
ATOM 1385 O O . VAL A 1 174 ? -20.482 42.138 -13.592 1.00 49.72 174 VAL A O 1
ATOM 1388 N N . SER A 1 175 ? -21.282 41.793 -11.524 1.00 59.16 175 SER A N 1
ATOM 1389 C CA . SER A 1 175 ? -22.693 41.813 -11.901 1.00 59.16 175 SER A CA 1
ATOM 1390 C C . SER A 1 175 ? -23.122 43.280 -12.000 1.00 59.16 175 SER A C 1
ATOM 1392 O O . SER A 1 175 ? -23.057 43.970 -10.981 1.00 59.16 175 SER A O 1
ATOM 1394 N N . PRO A 1 176 ? -23.516 43.796 -13.178 1.00 63.50 176 PRO A N 1
ATOM 1395 C CA . PRO A 1 176 ? -23.992 45.168 -13.290 1.00 63.50 176 PRO A CA 1
ATOM 1396 C C . PRO A 1 176 ? -25.318 45.309 -12.534 1.00 63.50 176 PRO A C 1
ATOM 1398 O O . PRO A 1 176 ? -26.248 44.529 -12.740 1.00 63.50 176 PRO A O 1
ATOM 1401 N N . GLU A 1 177 ? -25.389 46.286 -11.633 1.00 61.91 177 GLU A N 1
ATOM 1402 C CA . GLU A 1 177 ? -26.615 46.646 -10.924 1.00 61.91 177 GLU A CA 1
ATOM 1403 C C . GLU A 1 177 ? -27.706 47.069 -11.925 1.00 61.91 177 GLU A C 1
ATOM 1405 O O . GLU A 1 177 ? -27.448 47.900 -12.803 1.00 61.91 177 GLU A O 1
ATOM 1410 N N . PRO A 1 178 ? -28.944 46.557 -11.809 1.00 62.28 178 PRO A N 1
ATOM 1411 C CA . PRO A 1 178 ? -30.071 47.145 -12.506 1.00 62.28 178 PRO A CA 1
ATOM 1412 C C . PRO A 1 178 ? -30.428 48.471 -11.830 1.00 62.28 178 PRO A C 1
ATOM 1414 O O . PRO A 1 178 ? -30.999 48.518 -10.742 1.00 62.28 178 PRO A O 1
ATOM 1417 N N . VAL A 1 179 ? -30.096 49.563 -12.511 1.00 64.12 179 VAL A N 1
ATOM 1418 C CA . VAL A 1 179 ? -30.598 50.903 -12.208 1.00 64.12 179 VAL A CA 1
ATOM 1419 C C . VAL A 1 179 ? -32.125 50.840 -12.237 1.00 64.12 179 VAL A C 1
ATOM 1421 O O . VAL A 1 179 ? -32.722 50.507 -13.261 1.00 64.12 179 VAL A O 1
ATOM 1424 N N . SER A 1 180 ? -32.782 51.137 -11.120 1.00 60.12 180 SER A N 1
ATOM 1425 C CA . SER A 1 180 ? -34.223 51.371 -11.113 1.00 60.12 180 SER A CA 1
ATOM 1426 C C . SER A 1 180 ? -34.591 52.559 -10.231 1.00 60.12 180 SER A C 1
ATOM 1428 O O . SER A 1 180 ? -33.890 52.860 -9.264 1.00 60.12 180 SER A O 1
ATOM 1430 N N . PRO A 1 181 ? -35.622 53.313 -10.648 1.00 59.53 181 PRO A N 1
ATOM 1431 C CA . PRO A 1 181 ? -35.656 54.752 -10.478 1.00 59.53 181 PRO A CA 1
ATOM 1432 C C . PRO A 1 181 ? -36.283 55.191 -9.157 1.00 59.53 181 PRO A C 1
ATOM 1434 O O . PRO A 1 181 ? -37.208 54.582 -8.625 1.00 59.53 181 PRO A O 1
ATOM 1437 N N . VAL A 1 182 ? -35.795 56.339 -8.697 1.00 54.72 182 VAL A N 1
ATOM 1438 C CA . VAL A 1 182 ? -36.356 57.172 -7.635 1.00 54.72 182 VAL A CA 1
ATOM 1439 C C . VAL A 1 182 ? -37.843 57.437 -7.895 1.00 54.72 182 VAL A C 1
ATOM 1441 O O . VAL A 1 182 ? -38.193 58.234 -8.763 1.00 54.72 182 VAL A O 1
ATOM 1444 N N . MET A 1 183 ? -38.720 56.836 -7.090 1.00 52.22 183 MET A N 1
ATOM 1445 C CA . MET A 1 183 ? -40.056 57.373 -6.840 1.00 52.22 183 MET A CA 1
ATOM 1446 C C . MET A 1 183 ? -40.119 57.930 -5.418 1.00 52.22 183 MET A C 1
ATOM 1448 O O . MET A 1 183 ? -40.000 57.216 -4.428 1.00 52.22 183 MET A O 1
ATOM 1452 N N . LYS A 1 184 ? -40.284 59.253 -5.348 1.00 52.47 184 LYS A N 1
ATOM 1453 C CA . LYS A 1 184 ? -40.657 60.014 -4.152 1.00 52.47 184 LYS A CA 1
ATOM 1454 C C . LYS A 1 184 ? -42.128 59.754 -3.829 1.00 52.47 184 LYS A C 1
ATOM 1456 O O . LYS A 1 184 ? -42.944 59.965 -4.723 1.00 52.47 184 LYS A O 1
ATOM 1461 N N . SER A 1 185 ? -42.457 59.418 -2.577 1.00 44.78 185 SER A N 1
ATOM 1462 C CA . SER A 1 185 ? -43.710 59.747 -1.844 1.00 44.78 185 SER A CA 1
ATOM 1463 C C . SER A 1 185 ? -43.878 58.841 -0.605 1.00 44.78 185 SER A C 1
ATOM 1465 O O . SER A 1 185 ? -43.189 57.831 -0.513 1.00 44.78 185 SER A O 1
ATOM 1467 N N . PRO A 1 186 ? -44.749 59.177 0.366 1.00 58.50 186 PRO A N 1
ATOM 1468 C CA . PRO A 1 186 ? -44.524 60.173 1.406 1.00 58.50 186 PRO A CA 1
ATOM 1469 C C . PRO A 1 186 ? -44.549 59.528 2.809 1.00 58.50 186 PRO A C 1
ATOM 1471 O O . PRO A 1 186 ? -44.832 58.345 2.982 1.00 58.50 186 PRO A O 1
ATOM 1474 N N . ALA A 1 187 ? -44.228 60.339 3.815 1.00 56.38 187 ALA A N 1
ATOM 1475 C CA . ALA A 1 187 ? -44.147 59.978 5.224 1.00 56.38 187 ALA A CA 1
ATOM 1476 C C . ALA A 1 187 ? -45.368 59.202 5.758 1.00 56.38 187 ALA A C 1
ATOM 1478 O O . ALA A 1 187 ? -46.504 59.655 5.633 1.00 56.38 187 ALA A O 1
ATOM 1479 N N . MET A 1 188 ? -45.095 58.094 6.450 1.00 62.94 188 MET A N 1
ATOM 1480 C CA . MET A 1 188 ? -46.007 57.459 7.402 1.00 62.94 188 MET A CA 1
ATOM 1481 C C . MET A 1 188 ? -45.288 57.272 8.750 1.00 62.94 188 MET A C 1
ATOM 1483 O O . MET A 1 188 ? -44.062 57.120 8.774 1.00 62.94 188 MET A O 1
ATOM 1487 N N . PRO A 1 189 ? -46.026 57.351 9.870 1.00 60.28 189 PRO A N 1
ATOM 1488 C CA . PRO A 1 189 ? -45.461 57.516 11.199 1.00 60.28 189 PRO A CA 1
ATOM 1489 C C . PRO A 1 189 ? -44.849 56.236 11.779 1.00 60.28 189 PRO A C 1
ATOM 1491 O O . PRO A 1 189 ? -45.371 55.132 11.660 1.00 60.28 189 PRO A O 1
ATOM 1494 N N . PHE A 1 190 ? -43.729 56.488 12.448 1.00 52.31 190 PHE A N 1
ATOM 1495 C CA . PHE A 1 190 ? -43.011 55.721 13.457 1.00 52.31 190 PHE A CA 1
ATOM 1496 C C . PHE A 1 190 ? -43.812 54.612 14.167 1.00 52.31 190 PHE A C 1
ATOM 1498 O O . PHE A 1 190 ? -44.753 54.885 14.911 1.00 52.31 190 PHE A O 1
ATOM 1505 N N . VAL A 1 191 ? -43.342 53.370 14.023 1.00 55.44 191 VAL A N 1
ATOM 1506 C CA . VAL A 1 191 ? -43.629 52.260 14.943 1.00 55.44 191 VAL A CA 1
ATOM 1507 C C . VAL A 1 191 ? -42.275 51.749 15.455 1.00 55.44 191 VAL A C 1
ATOM 1509 O O . VAL A 1 191 ? -41.427 51.403 14.630 1.00 55.44 191 VAL A O 1
ATOM 1512 N N . PRO A 1 192 ? -42.012 51.741 16.774 1.00 60.16 192 PRO A N 1
ATOM 1513 C CA . PRO A 1 192 ? -40.721 51.314 17.307 1.00 60.16 192 PRO A CA 1
ATOM 1514 C C . PRO A 1 192 ? -40.569 49.784 17.228 1.00 60.16 192 PRO A C 1
ATOM 1516 O O . PRO A 1 192 ? -41.472 49.068 17.668 1.00 60.16 192 PRO A O 1
ATOM 1519 N N . PRO A 1 193 ? -39.438 49.248 16.731 1.00 62.44 193 PRO A N 1
ATOM 1520 C CA . PRO A 1 193 ? -39.128 47.841 16.904 1.00 62.44 193 PRO A CA 1
ATOM 1521 C C . PRO A 1 193 ? -38.649 47.566 18.333 1.00 62.44 193 PRO A C 1
ATOM 1523 O O . PRO A 1 193 ? -37.760 48.221 18.878 1.00 62.44 193 PRO A O 1
ATOM 1526 N N . VAL A 1 194 ? -39.300 46.563 18.911 1.00 52.72 194 VAL A N 1
ATOM 1527 C CA . VAL A 1 194 ? -39.026 45.921 20.190 1.00 52.72 194 VAL A CA 1
ATOM 1528 C C . VAL A 1 194 ? -37.570 45.459 20.273 1.00 52.72 194 VAL A C 1
ATOM 1530 O O . VAL A 1 194 ? -37.020 44.866 19.349 1.00 52.72 194 VAL A O 1
ATOM 1533 N N . VAL A 1 195 ? -36.983 45.741 21.431 1.00 52.41 195 VAL A N 1
ATOM 1534 C CA . VAL A 1 195 ? -35.673 45.302 21.910 1.00 52.41 195 VAL A CA 1
ATOM 1535 C C . VAL A 1 195 ? -35.550 43.778 21.818 1.00 52.41 195 VAL A C 1
ATOM 1537 O O . VAL A 1 195 ? -36.280 43.057 22.494 1.00 52.41 195 VAL A O 1
ATOM 1540 N N . ALA A 1 196 ? -34.582 43.288 21.043 1.00 47.12 196 ALA A N 1
ATOM 1541 C CA . ALA A 1 196 ? -34.065 41.930 21.166 1.00 47.12 196 ALA A CA 1
ATOM 1542 C C . ALA A 1 196 ? -32.555 42.004 21.427 1.00 47.12 196 ALA A C 1
ATOM 1544 O O . ALA A 1 196 ? -31.763 42.375 20.566 1.00 47.12 196 ALA A O 1
ATOM 1545 N N . TYR A 1 197 ? -32.237 41.724 22.687 1.00 45.34 197 TYR A N 1
ATOM 1546 C CA . TYR A 1 197 ? -30.947 41.500 23.326 1.00 45.34 197 TYR A CA 1
ATOM 1547 C C . TYR A 1 197 ? -29.743 41.233 22.409 1.00 45.34 197 TYR A C 1
ATOM 1549 O O . TYR A 1 197 ? -29.644 40.204 21.744 1.00 45.34 197 TYR A O 1
ATOM 1557 N N . ALA A 1 198 ? -28.761 42.127 22.524 1.00 49.06 198 ALA A N 1
ATOM 1558 C CA . ALA A 1 198 ? -27.357 41.806 22.339 1.00 49.06 198 ALA A CA 1
ATOM 1559 C C . ALA A 1 198 ? -26.865 41.002 23.558 1.00 49.06 198 ALA A C 1
ATOM 1561 O O . ALA A 1 198 ? -26.916 41.493 24.683 1.00 49.06 198 ALA A O 1
ATOM 1562 N N . GLY A 1 199 ? -26.393 39.781 23.323 1.00 41.47 199 GLY A N 1
ATOM 1563 C CA . GLY A 1 199 ? -25.418 39.090 24.170 1.00 41.47 199 GLY A CA 1
ATOM 1564 C C . GLY A 1 199 ? -24.241 38.750 23.260 1.00 41.47 199 GLY A C 1
ATOM 1565 O O . GLY A 1 199 ? -24.399 38.014 22.293 1.00 41.47 199 GLY A O 1
ATOM 1566 N N . GLU A 1 200 ? -23.149 39.508 23.317 1.00 43.75 200 GLU A N 1
ATOM 1567 C CA . GLU A 1 200 ? -21.995 39.198 24.172 1.00 43.75 200 GLU A CA 1
ATOM 1568 C C . GLU A 1 200 ? -21.527 37.746 24.014 1.00 43.75 200 GLU A C 1
ATOM 1570 O O . GLU A 1 200 ? -21.822 36.882 24.832 1.00 43.75 200 GLU A O 1
ATOM 1575 N N . HIS A 1 201 ? -20.725 37.492 22.976 1.00 43.75 201 HIS A N 1
ATOM 1576 C CA . HIS A 1 201 ? -19.719 36.438 23.046 1.00 43.75 201 HIS A CA 1
ATOM 1577 C C . HIS A 1 201 ? -18.332 37.067 23.027 1.00 43.75 201 HIS A C 1
ATOM 1579 O O . HIS A 1 201 ? -17.809 37.547 22.023 1.00 43.75 201 HIS A O 1
ATOM 1585 N N . SER A 1 202 ? -17.809 37.093 24.241 1.00 43.97 202 SER A N 1
ATOM 1586 C CA . SER A 1 202 ? -16.523 37.547 24.710 1.00 43.97 202 SER A CA 1
ATOM 1587 C C . SER A 1 202 ? -15.363 37.019 23.871 1.00 43.97 202 SER A C 1
ATOM 1589 O O . SER A 1 202 ? -15.180 35.817 23.682 1.00 43.97 202 SER A O 1
ATOM 1591 N N . PHE A 1 203 ? -14.525 37.963 23.457 1.00 40.41 203 PHE A N 1
ATOM 1592 C CA . PHE A 1 203 ? -13.122 37.761 23.139 1.00 40.41 203 PHE A CA 1
ATOM 1593 C C . PHE A 1 203 ? -12.437 36.968 24.263 1.00 40.41 203 PHE A C 1
ATOM 1595 O O . PHE A 1 203 ? -12.201 37.513 25.341 1.00 40.41 203 PHE A O 1
ATOM 1602 N N . TYR A 1 204 ? -12.032 35.722 24.011 1.00 45.91 204 TYR A N 1
ATOM 1603 C CA . TYR A 1 204 ? -10.961 35.126 24.805 1.00 45.91 204 TYR A CA 1
ATOM 1604 C C . TYR A 1 204 ? -9.621 35.538 24.213 1.00 45.91 204 TYR A C 1
ATOM 1606 O O . TYR A 1 204 ? -9.148 35.045 23.189 1.00 45.91 204 TYR A O 1
ATOM 1614 N N . ALA A 1 205 ? -9.036 36.516 24.896 1.00 38.41 205 ALA A N 1
ATOM 1615 C CA . ALA A 1 205 ? -7.675 36.955 24.735 1.00 38.41 205 ALA A CA 1
ATOM 1616 C C . ALA A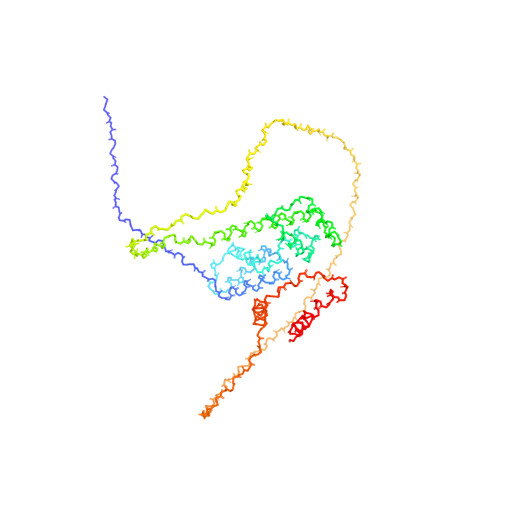 1 205 ? -6.692 35.803 24.998 1.00 38.41 205 ALA A C 1
ATOM 1618 O O . ALA A 1 205 ? -6.626 35.223 26.082 1.00 38.41 205 ALA A O 1
ATOM 1619 N N . ARG A 1 206 ? -5.880 35.534 23.975 1.00 42.31 206 ARG A N 1
ATOM 1620 C CA . ARG A 1 206 ? -4.416 35.438 24.038 1.00 42.31 206 ARG A CA 1
ATOM 1621 C C . ARG A 1 206 ? -3.847 35.534 25.463 1.00 42.31 206 ARG A C 1
ATOM 1623 O O . ARG A 1 206 ? -3.588 36.625 25.958 1.00 42.31 206 ARG A O 1
ATOM 1630 N N . SER A 1 207 ? -3.588 34.381 26.068 1.00 39.94 207 SER A N 1
ATOM 1631 C CA . SER A 1 207 ? -2.778 34.266 27.281 1.00 39.94 207 SER A CA 1
ATOM 1632 C C . SER A 1 207 ? -1.620 33.316 26.997 1.00 39.94 207 SER A C 1
ATOM 1634 O O . SER A 1 207 ? -1.768 32.098 27.022 1.00 39.94 207 SER A O 1
ATOM 1636 N N . SER A 1 208 ? -0.470 33.896 26.660 1.00 44.75 208 SER A N 1
ATOM 1637 C CA . SER A 1 208 ? 0.822 33.214 26.675 1.00 44.75 208 SER A CA 1
ATOM 1638 C C . SER A 1 208 ? 1.192 32.862 28.119 1.00 44.75 208 SER A C 1
ATOM 1640 O O . SER A 1 208 ? 1.088 33.740 28.977 1.00 44.75 208 SER A O 1
ATOM 1642 N N . PRO A 1 209 ? 1.715 31.663 28.410 1.00 56.38 209 PRO A N 1
ATOM 1643 C CA . PRO A 1 209 ? 2.504 31.451 29.612 1.00 56.38 209 PRO A CA 1
ATOM 1644 C C . PRO A 1 209 ? 3.968 31.876 29.378 1.00 56.38 209 PRO A C 1
ATOM 1646 O O . PRO A 1 209 ? 4.476 31.767 28.257 1.00 56.38 209 PRO A O 1
ATOM 1649 N N . PRO A 1 210 ? 4.651 32.376 30.420 1.00 56.94 210 PRO A N 1
ATOM 1650 C CA . PRO A 1 210 ? 5.989 32.942 30.329 1.00 56.94 210 PRO A CA 1
ATOM 1651 C C . PRO A 1 210 ? 7.091 31.891 30.135 1.00 56.94 210 PRO A C 1
ATOM 1653 O O . PRO A 1 210 ? 6.999 30.741 30.557 1.00 56.94 210 PRO A O 1
ATOM 1656 N N . GLN A 1 211 ? 8.166 32.359 29.507 1.00 43.50 211 GLN A N 1
ATOM 1657 C CA . GLN A 1 211 ? 9.456 31.700 29.353 1.00 43.50 211 GLN A CA 1
ATOM 1658 C C . GLN A 1 211 ? 10.192 31.472 30.692 1.00 43.50 211 GLN A C 1
ATOM 1660 O O . GLN A 1 211 ? 10.359 32.414 31.463 1.00 43.50 211 GLN A O 1
ATOM 1665 N N . SER A 1 212 ? 10.788 30.269 30.800 1.00 51.88 212 SER A N 1
ATOM 1666 C CA . SER A 1 212 ? 12.095 29.934 31.427 1.00 51.88 212 SER A CA 1
ATOM 1667 C C . SER A 1 212 ? 12.180 29.854 32.971 1.00 51.88 212 SER A C 1
ATOM 1669 O O . SER A 1 212 ? 11.356 30.478 33.631 1.00 51.88 212 SER A O 1
ATOM 1671 N N . PRO A 1 213 ? 13.182 29.162 33.592 1.00 53.44 213 PRO A N 1
ATOM 1672 C CA . PRO A 1 213 ? 14.423 28.572 33.042 1.00 53.44 213 PRO A CA 1
ATOM 1673 C C . PRO A 1 213 ? 14.790 27.145 33.568 1.00 53.44 213 PRO A C 1
ATOM 1675 O O . PRO A 1 213 ? 14.054 26.525 34.323 1.00 53.44 213 PRO A O 1
ATOM 1678 N N . ALA A 1 214 ? 16.005 26.696 33.214 1.00 40.88 214 ALA A N 1
ATOM 1679 C CA . ALA A 1 214 ? 16.852 25.686 33.881 1.00 40.88 214 ALA A CA 1
ATOM 1680 C C . ALA A 1 214 ? 16.887 24.248 33.319 1.00 40.88 214 ALA A C 1
ATOM 1682 O O . ALA A 1 214 ? 16.258 23.306 33.791 1.00 40.88 214 ALA A O 1
ATOM 1683 N N . THR A 1 215 ? 17.806 24.090 32.364 1.00 54.88 215 THR A N 1
ATOM 1684 C CA . THR A 1 215 ? 18.721 22.955 32.203 1.00 54.88 215 THR A CA 1
ATOM 1685 C C . THR A 1 215 ? 19.094 22.287 33.533 1.00 54.88 215 THR A C 1
ATOM 1687 O O . THR A 1 215 ? 19.907 22.817 34.287 1.00 54.88 215 THR A O 1
ATOM 1690 N N . VAL A 1 216 ? 18.609 21.067 33.762 1.00 48.44 216 VAL A N 1
ATOM 1691 C CA . VAL A 1 216 ? 19.243 20.104 34.674 1.00 48.44 216 VAL A CA 1
ATOM 1692 C C . VAL A 1 216 ? 19.550 18.851 33.864 1.00 48.44 216 VAL A C 1
ATOM 1694 O O . VAL A 1 216 ? 18.713 17.974 33.673 1.00 48.44 216 VAL A O 1
ATOM 1697 N N . LYS A 1 217 ? 20.775 18.799 33.332 1.00 54.91 217 LYS A N 1
ATOM 1698 C CA . LYS A 1 217 ? 21.394 17.557 32.861 1.00 54.91 217 LYS A CA 1
ATOM 1699 C C . LYS A 1 217 ? 21.663 16.680 34.089 1.00 54.91 217 LYS A C 1
ATOM 1701 O O . LYS A 1 217 ? 22.447 17.109 34.935 1.00 54.91 217 LYS A O 1
ATOM 1706 N N . PRO A 1 218 ? 21.111 15.463 34.200 1.00 59.00 218 PRO A N 1
ATOM 1707 C CA . PRO A 1 218 ? 21.664 14.493 35.129 1.00 59.00 218 PRO A CA 1
ATOM 1708 C C . PRO A 1 218 ? 23.037 14.018 34.609 1.00 59.00 218 PRO A C 1
ATOM 1710 O O . PRO A 1 218 ? 23.202 13.809 33.401 1.00 59.00 218 PRO A O 1
ATOM 1713 N N . PRO A 1 219 ? 24.045 13.853 35.482 1.00 61.97 219 PRO A N 1
ATOM 1714 C CA . PRO A 1 219 ? 25.322 13.277 35.096 1.00 61.97 219 PRO A CA 1
ATOM 1715 C C . PRO A 1 219 ? 25.122 11.789 34.797 1.00 61.97 219 PRO A C 1
ATOM 1717 O O . PRO A 1 219 ? 24.747 11.009 35.673 1.00 61.97 219 PRO A O 1
ATOM 1720 N N . PHE A 1 220 ? 25.400 11.379 33.560 1.00 52.22 220 PHE A N 1
ATOM 1721 C CA . PHE A 1 220 ? 25.627 9.973 33.248 1.00 52.22 220 PHE A CA 1
ATOM 1722 C C . PHE A 1 220 ? 26.863 9.520 34.025 1.00 52.22 220 PHE A C 1
ATOM 1724 O O . PHE A 1 220 ? 28.000 9.807 33.646 1.00 52.22 220 PHE A O 1
ATOM 1731 N N . MET A 1 221 ? 26.632 8.842 35.149 1.00 54.31 221 MET A N 1
ATOM 1732 C CA . MET A 1 221 ? 27.682 8.124 35.844 1.00 54.31 221 MET A CA 1
ATOM 1733 C C . MET A 1 221 ? 28.177 6.986 34.957 1.00 54.31 221 MET A C 1
ATOM 1735 O O . MET A 1 221 ? 27.451 6.066 34.586 1.00 54.31 221 MET A O 1
ATOM 1739 N N . ILE A 1 222 ? 29.462 7.081 34.654 1.00 50.78 222 ILE A N 1
ATOM 1740 C CA . ILE A 1 222 ? 30.319 6.022 34.155 1.00 50.78 222 ILE A CA 1
ATOM 1741 C C . ILE A 1 222 ? 30.249 4.856 35.154 1.00 50.78 222 ILE A C 1
ATOM 1743 O O . ILE A 1 222 ? 30.803 4.944 36.247 1.00 50.78 222 ILE A O 1
ATOM 1747 N N . ARG A 1 223 ? 29.608 3.744 34.779 1.00 42.38 223 ARG A N 1
ATOM 1748 C CA . ARG A 1 223 ? 29.899 2.428 35.366 1.00 42.38 223 ARG A CA 1
ATOM 1749 C C . ARG A 1 223 ? 30.738 1.629 34.377 1.00 42.38 223 ARG A C 1
ATOM 1751 O O . ARG A 1 223 ? 30.239 1.009 33.445 1.00 42.38 223 ARG A O 1
ATOM 1758 N N . LYS A 1 224 ? 32.047 1.720 34.594 1.00 45.34 224 LYS A N 1
ATOM 1759 C CA . LYS A 1 224 ? 33.075 0.791 34.122 1.00 45.34 224 LYS A CA 1
ATOM 1760 C C . LYS A 1 224 ? 33.309 -0.238 35.240 1.00 45.34 224 LYS A C 1
ATOM 1762 O O . LYS A 1 224 ? 33.193 0.140 36.399 1.00 45.34 224 LYS A O 1
ATOM 1767 N N . THR A 1 225 ? 33.736 -1.441 34.834 1.00 43.69 225 THR A N 1
ATOM 1768 C CA . THR A 1 225 ? 34.146 -2.633 35.624 1.00 43.69 225 THR A CA 1
ATOM 1769 C C . THR A 1 225 ? 32.977 -3.455 36.200 1.00 43.69 225 THR A C 1
ATOM 1771 O O . THR A 1 225 ? 31.975 -2.898 36.619 1.00 43.69 225 THR A O 1
ATOM 1774 N N . ALA A 1 226 ? 32.956 -4.791 36.185 1.00 42.03 226 ALA A N 1
ATOM 1775 C CA . ALA A 1 226 ? 33.975 -5.823 35.981 1.00 42.03 226 ALA A CA 1
ATOM 1776 C C . ALA A 1 226 ? 33.314 -7.055 35.306 1.00 42.03 226 ALA A C 1
ATOM 1778 O O . ALA A 1 226 ? 32.149 -7.348 35.550 1.00 42.03 226 ALA A O 1
ATOM 1779 N N . ALA A 1 227 ? 33.944 -7.663 34.299 1.00 48.97 227 ALA A N 1
ATOM 1780 C CA . ALA A 1 227 ? 34.613 -8.964 34.419 1.00 48.97 227 ALA A CA 1
ATOM 1781 C C . ALA A 1 227 ? 33.823 -10.021 35.218 1.00 48.97 227 ALA A C 1
ATOM 1783 O O . ALA A 1 227 ? 33.968 -10.127 36.432 1.00 48.97 227 ALA A O 1
ATOM 1784 N N . LEU A 1 228 ? 33.081 -10.872 34.507 1.00 45.97 228 LEU A N 1
ATOM 1785 C CA . LEU A 1 228 ? 32.891 -12.252 34.934 1.00 45.97 228 LEU A CA 1
ATOM 1786 C C . LEU A 1 228 ? 33.216 -13.154 33.745 1.00 45.97 228 LEU A C 1
ATOM 1788 O O . LEU A 1 228 ? 32.479 -13.230 32.764 1.00 45.97 228 LEU A O 1
ATOM 1792 N N . ALA A 1 229 ? 34.398 -13.756 33.831 1.00 48.91 229 ALA A N 1
ATOM 1793 C CA . ALA A 1 229 ? 34.862 -14.803 32.948 1.00 48.91 229 ALA A CA 1
ATOM 1794 C C . ALA A 1 229 ? 33.932 -16.016 33.091 1.00 48.91 229 ALA A C 1
ATOM 1796 O O . ALA A 1 229 ? 33.890 -16.652 34.141 1.00 48.91 229 ALA A O 1
ATOM 1797 N N . GLY A 1 230 ? 33.182 -16.312 32.032 1.00 47.09 230 GLY A N 1
ATOM 1798 C CA . GLY A 1 230 ? 32.544 -17.606 31.821 1.00 47.09 230 GLY A CA 1
ATOM 1799 C C . GLY A 1 230 ? 33.372 -18.404 30.805 1.00 47.09 230 GLY A C 1
ATOM 1800 O O . GLY A 1 230 ? 33.783 -17.822 29.798 1.00 47.09 230 GLY A O 1
ATOM 1801 N N . PRO A 1 231 ? 33.670 -19.690 31.061 1.00 65.44 231 PRO A N 1
ATOM 1802 C CA . PRO A 1 231 ? 34.501 -20.515 30.186 1.00 65.44 231 PRO A CA 1
ATOM 1803 C C . PRO A 1 231 ? 33.846 -20.753 28.810 1.00 65.44 231 PRO A C 1
ATOM 1805 O O . PRO A 1 231 ? 32.617 -20.732 28.699 1.00 65.44 231 PRO A O 1
ATOM 1808 N N . PRO A 1 232 ? 34.648 -20.988 27.753 1.00 62.88 232 PRO A N 1
ATOM 1809 C CA . PRO A 1 232 ? 34.137 -21.187 26.400 1.00 62.88 232 PRO A CA 1
ATOM 1810 C C . PRO A 1 232 ? 33.374 -22.517 26.288 1.00 62.88 232 PRO A C 1
ATOM 1812 O O . PRO A 1 232 ? 33.867 -23.536 26.778 1.00 62.88 232 PRO A O 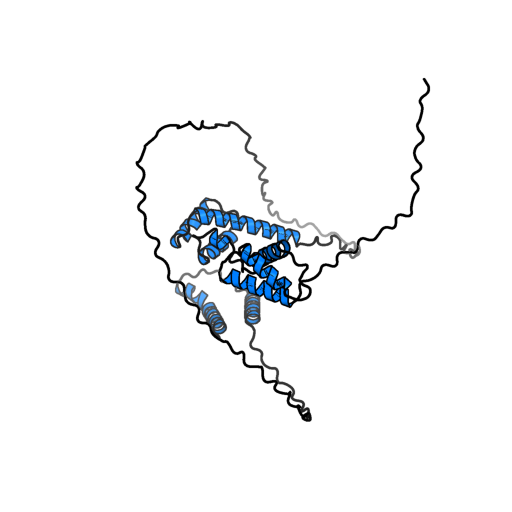1
ATOM 1815 N N . PRO A 1 233 ? 32.217 -22.568 25.602 1.00 61.75 233 PRO A N 1
ATOM 1816 C CA . PRO A 1 233 ? 31.641 -23.838 25.206 1.00 61.75 233 PRO A CA 1
ATOM 1817 C C . PRO A 1 233 ? 32.513 -24.475 24.120 1.00 61.75 233 PRO A C 1
ATOM 1819 O O . PRO A 1 233 ? 32.766 -23.911 23.055 1.00 61.75 233 PRO A O 1
ATOM 1822 N N . THR A 1 234 ? 32.981 -25.671 24.452 1.00 57.19 234 THR A N 1
ATOM 1823 C CA . THR A 1 234 ? 33.648 -26.662 23.619 1.00 57.19 234 THR A CA 1
ATOM 1824 C C . THR A 1 234 ? 33.047 -26.734 22.215 1.00 57.19 234 THR A C 1
ATOM 1826 O O . THR A 1 234 ? 31.864 -27.020 22.039 1.00 57.19 234 THR A O 1
ATOM 1829 N N . GLN A 1 235 ? 33.891 -26.513 21.206 1.00 46.69 235 GLN A N 1
ATOM 1830 C CA . GLN A 1 235 ? 33.585 -26.843 19.819 1.00 46.69 235 GLN A CA 1
ATOM 1831 C C . GLN A 1 235 ? 33.484 -28.367 19.682 1.00 46.69 235 GLN A C 1
ATOM 1833 O O . GLN A 1 235 ? 34.491 -29.070 19.698 1.00 46.69 235 GLN A O 1
ATOM 1838 N N . GLY A 1 236 ? 32.260 -28.876 19.563 1.00 51.09 236 GLY A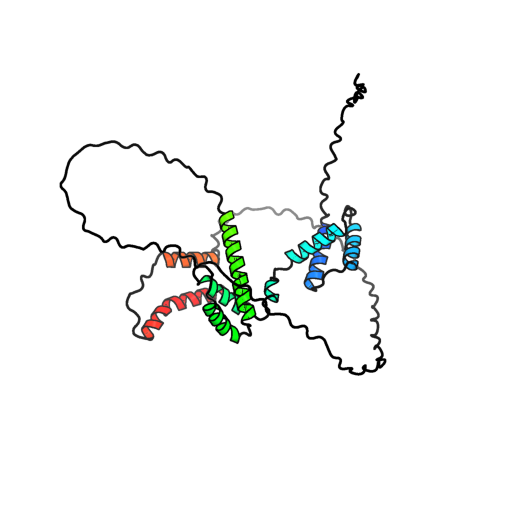 N 1
ATOM 1839 C CA . GLY A 1 236 ? 31.996 -30.208 19.028 1.00 51.09 236 GLY A CA 1
ATOM 1840 C C . GLY A 1 236 ? 31.813 -30.123 17.507 1.00 51.09 236 GLY A C 1
ATOM 1841 O O . GLY A 1 236 ? 31.070 -29.252 17.048 1.00 51.09 236 GLY A O 1
ATOM 1842 N N . PRO A 1 237 ? 32.453 -30.991 16.703 1.00 59.47 237 PRO A N 1
ATOM 1843 C CA . PRO A 1 237 ? 32.199 -31.067 15.271 1.00 59.47 237 PRO A CA 1
ATOM 1844 C C . PRO A 1 237 ? 30.856 -31.770 15.040 1.00 59.47 237 PRO A C 1
ATOM 1846 O O . PRO A 1 237 ? 30.770 -32.995 15.016 1.00 59.47 237 PRO A O 1
ATOM 1849 N N . LEU A 1 238 ? 29.784 -30.992 14.895 1.00 47.34 238 LEU A N 1
ATOM 1850 C CA . LEU A 1 238 ? 28.498 -31.508 14.437 1.00 47.34 238 LEU A CA 1
ATOM 1851 C C . LEU A 1 238 ? 28.499 -31.555 12.909 1.00 47.34 238 LEU A C 1
ATOM 1853 O O . LEU A 1 238 ? 28.343 -30.548 12.219 1.00 47.34 238 LEU A O 1
ATOM 1857 N N . SER A 1 239 ? 28.728 -32.772 12.424 1.00 52.16 239 SER A N 1
ATOM 1858 C CA . SER A 1 239 ? 28.500 -33.266 11.074 1.00 52.16 239 SER A CA 1
ATOM 1859 C C . SER A 1 239 ? 27.323 -32.581 10.385 1.00 52.16 239 SER A C 1
ATOM 1861 O O . SER A 1 239 ? 26.182 -32.653 10.841 1.00 52.16 239 SER A O 1
ATOM 1863 N N . SER A 1 240 ? 27.596 -31.953 9.245 1.00 51.69 240 SER A N 1
ATOM 1864 C CA . SER A 1 240 ? 26.558 -31.524 8.315 1.00 51.69 240 SER A CA 1
ATOM 1865 C C . SER A 1 240 ? 25.847 -32.756 7.740 1.00 51.69 240 SER A C 1
ATOM 1867 O O . SER A 1 240 ? 26.519 -33.601 7.144 1.00 51.69 240 SER A O 1
ATOM 1869 N N . PRO A 1 241 ? 24.516 -32.890 7.858 1.00 57.16 241 PRO A N 1
ATOM 1870 C CA . PRO A 1 241 ? 23.791 -33.859 7.054 1.00 57.16 241 PRO A CA 1
ATOM 1871 C C . PRO A 1 241 ? 23.795 -33.374 5.598 1.00 57.16 241 PRO A C 1
ATOM 1873 O O . PRO A 1 241 ? 23.228 -32.331 5.269 1.00 57.16 241 PRO A O 1
ATOM 1876 N N . GLN A 1 242 ? 24.473 -34.123 4.725 1.00 50.12 242 GLN A N 1
ATOM 1877 C CA . GLN A 1 242 ? 24.340 -33.993 3.276 1.00 50.12 242 GLN A CA 1
ATOM 1878 C C . GLN A 1 242 ? 22.864 -34.171 2.903 1.00 50.12 242 GLN A C 1
ATOM 1880 O O . GLN A 1 242 ? 22.304 -35.254 3.062 1.00 50.12 242 GLN A O 1
ATOM 1885 N N . LEU A 1 243 ? 22.237 -33.108 2.396 1.00 51.25 243 LEU A N 1
ATOM 1886 C CA . LEU A 1 243 ? 20.975 -33.242 1.683 1.00 51.25 243 LEU A CA 1
ATOM 1887 C C . LEU A 1 243 ? 21.228 -33.959 0.346 1.00 51.25 243 LEU A C 1
ATOM 1889 O O . LEU A 1 243 ? 22.145 -33.565 -0.381 1.00 51.25 243 LEU A O 1
ATOM 1893 N N . PRO A 1 244 ? 20.419 -34.972 -0.008 1.00 58.06 244 PRO A N 1
ATOM 1894 C CA . PRO A 1 244 ? 20.476 -35.590 -1.320 1.00 58.06 244 PRO A CA 1
ATOM 1895 C C . PRO A 1 244 ? 20.076 -34.574 -2.394 1.00 58.06 244 PRO A C 1
ATOM 1897 O O . PRO A 1 244 ? 19.028 -33.930 -2.329 1.00 58.06 244 PRO A O 1
ATOM 1900 N N . THR A 1 245 ? 20.939 -34.439 -3.394 1.00 54.06 245 THR A N 1
ATOM 1901 C CA . THR A 1 245 ? 20.673 -33.743 -4.649 1.00 54.06 245 THR A CA 1
ATOM 1902 C C . THR A 1 245 ? 19.452 -34.363 -5.337 1.00 54.06 245 THR A C 1
ATOM 1904 O O . THR A 1 245 ? 19.462 -35.562 -5.623 1.00 54.06 245 THR A O 1
ATOM 1907 N N . PRO A 1 246 ? 18.397 -33.590 -5.651 1.00 56.91 246 PRO A N 1
ATOM 1908 C CA . PRO A 1 246 ? 17.337 -34.085 -6.512 1.00 56.91 246 PRO A CA 1
ATOM 1909 C C . PRO A 1 246 ? 17.886 -34.250 -7.933 1.00 56.91 246 PRO A C 1
ATOM 1911 O O . PRO A 1 246 ? 18.293 -33.292 -8.590 1.00 56.91 246 PRO A O 1
ATOM 1914 N N . ILE A 1 247 ? 17.910 -35.500 -8.386 1.00 51.78 247 ILE A N 1
ATOM 1915 C CA . ILE A 1 247 ? 18.114 -35.888 -9.779 1.00 51.78 247 ILE A CA 1
ATOM 1916 C C . ILE A 1 247 ? 16.943 -35.302 -10.571 1.00 51.78 247 ILE A C 1
ATOM 1918 O O . ILE A 1 247 ? 15.806 -35.744 -10.419 1.00 51.78 247 ILE A O 1
ATOM 1922 N N . SER A 1 248 ? 17.209 -34.286 -11.391 1.00 42.91 248 SER A N 1
ATOM 1923 C CA . SER A 1 248 ? 16.230 -33.770 -12.349 1.00 42.91 248 SER A CA 1
ATOM 1924 C C . SER A 1 248 ? 15.902 -34.852 -13.383 1.00 42.91 248 SER A C 1
ATOM 1926 O O . SER A 1 248 ? 16.806 -35.273 -14.111 1.00 42.91 248 SER A O 1
ATOM 1928 N N . PRO A 1 249 ? 14.636 -35.285 -13.515 1.00 56.91 249 PRO A N 1
ATOM 1929 C CA . PRO A 1 249 ? 14.215 -36.075 -14.658 1.00 56.91 249 PRO A CA 1
ATOM 1930 C C . PRO A 1 249 ? 14.240 -35.197 -15.911 1.00 56.91 249 PRO A C 1
ATOM 1932 O O . PRO A 1 249 ? 13.556 -34.179 -16.028 1.00 56.91 249 PRO A O 1
ATOM 1935 N N . ASN A 1 250 ? 15.082 -35.617 -16.845 1.00 45.50 250 ASN A N 1
ATOM 1936 C CA . ASN A 1 250 ? 15.156 -35.133 -18.209 1.00 45.50 250 ASN A CA 1
ATOM 1937 C C . ASN A 1 250 ? 13.830 -35.479 -18.914 1.00 45.50 250 ASN A C 1
ATOM 1939 O O . ASN A 1 250 ? 13.632 -36.616 -19.335 1.00 45.50 250 ASN A O 1
ATOM 1943 N N . PHE A 1 251 ? 12.894 -34.530 -18.986 1.00 47.28 251 PHE A N 1
ATOM 1944 C CA . PHE A 1 251 ? 11.664 -34.682 -19.764 1.00 47.28 251 PHE A CA 1
ATOM 1945 C C . PHE A 1 251 ? 11.887 -34.147 -21.186 1.00 47.28 251 PHE A C 1
ATOM 1947 O O . PHE A 1 251 ? 12.046 -32.934 -21.348 1.00 47.28 251 PHE A O 1
ATOM 1954 N N . PRO A 1 252 ? 11.858 -34.990 -22.235 1.00 58.09 252 PRO A N 1
ATOM 1955 C CA . PRO A 1 252 ? 11.758 -34.507 -23.603 1.00 58.09 252 PRO A CA 1
ATOM 1956 C C . PRO A 1 252 ? 10.322 -34.027 -23.849 1.00 58.09 252 PRO A C 1
ATOM 1958 O O . PRO A 1 252 ? 9.436 -34.805 -24.194 1.00 58.09 252 PRO A O 1
ATOM 1961 N N . TYR A 1 253 ? 10.071 -32.733 -23.656 1.00 44.47 253 TYR A N 1
ATOM 1962 C CA . TYR A 1 253 ? 8.857 -32.104 -24.173 1.00 44.47 253 TYR A CA 1
ATOM 1963 C C . TYR A 1 253 ? 9.003 -31.929 -25.688 1.00 44.47 253 TYR A C 1
ATOM 1965 O O . TYR A 1 253 ? 9.548 -30.941 -26.177 1.00 44.47 253 TYR A O 1
ATOM 1973 N N . SER A 1 254 ? 8.506 -32.912 -26.438 1.00 44.91 254 SER A N 1
ATOM 1974 C CA . SER A 1 254 ? 8.084 -32.715 -27.821 1.00 44.91 254 SER A CA 1
ATOM 1975 C C . SER A 1 254 ? 6.888 -31.763 -27.825 1.00 44.91 254 SER A C 1
ATOM 1977 O O . SER A 1 254 ? 5.788 -32.137 -27.426 1.00 44.91 254 SER A O 1
ATOM 1979 N N . SER A 1 255 ? 7.099 -30.528 -28.275 1.00 46.25 255 SER A N 1
ATOM 1980 C CA . SER A 1 255 ? 6.006 -29.624 -28.636 1.00 46.25 255 SER A CA 1
ATOM 1981 C C . SER A 1 255 ? 5.254 -30.181 -29.850 1.00 46.25 255 SER A C 1
ATOM 1983 O O . SER A 1 255 ? 5.884 -30.396 -30.889 1.00 46.25 255 SER A O 1
ATOM 1985 N N . PRO A 1 256 ? 3.927 -30.383 -29.784 1.00 56.69 256 PRO A N 1
ATOM 1986 C CA . PRO A 1 256 ? 3.131 -30.611 -30.977 1.00 56.69 256 PRO A CA 1
ATOM 1987 C C . PRO A 1 256 ? 3.029 -29.310 -31.785 1.00 56.69 256 PRO A C 1
ATOM 1989 O O . PRO A 1 256 ? 2.697 -28.243 -31.268 1.00 56.69 256 PRO A O 1
ATOM 1992 N N . VAL A 1 257 ? 3.346 -29.419 -33.072 1.00 57.00 257 VAL A N 1
ATOM 1993 C CA . VAL A 1 257 ? 3.193 -28.375 -34.089 1.00 57.00 257 VAL A CA 1
ATOM 1994 C C . VAL A 1 257 ? 1.718 -27.944 -34.162 1.00 57.00 257 VAL A C 1
ATOM 1996 O O . VAL A 1 257 ? 0.851 -28.817 -34.241 1.00 57.00 257 VAL A O 1
ATOM 1999 N N . PRO A 1 258 ? 1.390 -26.638 -34.176 1.00 54.72 258 PRO A N 1
ATOM 2000 C CA . PRO A 1 258 ? 0.018 -26.187 -34.374 1.00 54.72 258 PRO A CA 1
ATOM 2001 C C . PRO A 1 258 ? -0.442 -26.506 -35.800 1.00 54.72 258 PRO A C 1
ATOM 2003 O O . PRO A 1 258 ? 0.083 -25.969 -36.777 1.00 54.72 258 PRO A O 1
ATOM 2006 N N . THR A 1 259 ? -1.442 -27.375 -35.928 1.00 57.44 259 THR A N 1
ATOM 2007 C CA . THR A 1 259 ? -2.168 -27.600 -37.179 1.00 57.44 259 THR A CA 1
ATOM 2008 C C . THR A 1 259 ? -2.868 -26.304 -37.590 1.00 57.44 259 THR A C 1
ATOM 2010 O O . THR A 1 259 ? -3.799 -25.850 -36.926 1.00 57.44 259 THR A O 1
ATOM 2013 N N . MET A 1 260 ? -2.420 -25.698 -38.692 1.00 49.38 260 MET A N 1
ATOM 2014 C CA . MET A 1 260 ? -3.131 -24.596 -39.334 1.00 49.38 260 MET A CA 1
ATOM 2015 C C . MET A 1 260 ? -4.466 -25.103 -39.885 1.00 49.38 260 MET A C 1
ATOM 2017 O O . MET A 1 260 ? -4.502 -25.843 -40.866 1.00 49.38 260 MET A O 1
ATOM 2021 N N . ILE A 1 261 ? -5.566 -24.690 -39.258 1.00 59.78 261 ILE A N 1
ATOM 2022 C CA . ILE A 1 261 ? -6.916 -24.872 -39.793 1.00 59.78 261 ILE A CA 1
ATOM 2023 C C . ILE A 1 261 ? -7.202 -23.684 -40.729 1.00 59.78 261 ILE A C 1
ATOM 2025 O O . ILE A 1 261 ? -7.124 -22.536 -40.282 1.00 59.78 261 ILE A O 1
ATOM 2029 N N . PRO A 1 262 ? -7.513 -23.910 -42.018 1.00 63.50 262 PRO A N 1
ATOM 2030 C CA . PRO A 1 262 ? -7.844 -22.832 -42.941 1.00 63.50 262 PRO A CA 1
ATOM 2031 C C . PRO A 1 262 ? -9.208 -22.200 -42.600 1.00 63.50 262 PRO A C 1
ATOM 2033 O O . PRO A 1 262 ? -10.129 -22.901 -42.170 1.00 63.50 262 PRO A O 1
ATOM 2036 N N . PRO A 1 263 ? -9.383 -20.882 -42.811 1.00 58.88 263 PRO A N 1
ATOM 2037 C CA . PRO A 1 263 ? -10.641 -20.202 -42.532 1.00 58.88 263 PRO A CA 1
ATOM 2038 C C . PRO A 1 263 ? -11.743 -20.664 -43.494 1.00 58.88 263 PRO A C 1
ATOM 2040 O O . PRO A 1 263 ? -11.627 -20.548 -44.716 1.00 58.88 263 PRO A O 1
ATOM 2043 N N . ALA A 1 264 ? -12.845 -21.160 -42.930 1.00 51.62 264 ALA A N 1
ATOM 2044 C CA . ALA A 1 264 ? -14.050 -21.494 -43.675 1.00 51.62 264 ALA A CA 1
ATOM 2045 C C . ALA A 1 264 ? -14.638 -20.235 -44.338 1.00 51.62 264 ALA A C 1
ATOM 2047 O O . ALA A 1 264 ? -14.971 -19.252 -43.670 1.00 51.62 264 ALA A O 1
ATOM 2048 N N . LYS A 1 265 ? -14.784 -20.285 -45.668 1.00 51.75 265 LYS A N 1
ATOM 2049 C CA . LYS A 1 265 ? -15.510 -19.295 -46.471 1.00 51.75 265 LYS A CA 1
ATOM 2050 C C . LYS A 1 265 ? -16.950 -19.188 -45.960 1.00 51.75 265 LYS A C 1
ATOM 2052 O O . LYS A 1 265 ? -17.742 -20.110 -46.128 1.00 51.75 265 LYS A O 1
ATOM 2057 N N . ARG A 1 266 ? -17.288 -18.053 -45.344 1.00 46.97 266 ARG A N 1
ATOM 2058 C CA . ARG A 1 266 ? -18.668 -17.699 -44.998 1.00 46.97 266 ARG A CA 1
ATOM 2059 C C . ARG A 1 266 ? -19.403 -17.242 -46.254 1.00 46.97 266 ARG A C 1
ATOM 2061 O O . ARG A 1 266 ? -19.083 -16.206 -46.828 1.00 46.97 266 ARG A O 1
ATOM 2068 N N . THR A 1 267 ? -20.397 -18.023 -46.651 1.00 62.06 267 THR A N 1
ATOM 2069 C CA . THR A 1 267 ? -21.398 -17.672 -47.660 1.00 62.06 267 THR A CA 1
ATOM 2070 C C . THR A 1 267 ? -22.282 -16.531 -47.131 1.00 62.06 267 THR A C 1
ATOM 2072 O O . THR A 1 267 ? -22.760 -16.624 -45.995 1.00 62.06 267 THR A O 1
ATOM 2075 N N . PRO A 1 268 ? -22.522 -15.454 -47.900 1.00 53.47 268 PRO A N 1
ATOM 2076 C CA . PRO A 1 268 ? -23.417 -14.379 -47.489 1.00 53.47 268 PRO A CA 1
ATOM 2077 C C . PRO A 1 268 ? -24.869 -14.873 -47.504 1.00 53.47 268 PRO A C 1
ATOM 2079 O O . PRO A 1 268 ? -25.381 -15.322 -48.528 1.00 53.47 268 PRO A O 1
ATOM 2082 N N . ARG A 1 269 ? -25.529 -14.810 -46.344 1.00 50.12 269 ARG A N 1
ATOM 2083 C CA . ARG A 1 269 ? -26.956 -15.115 -46.192 1.00 50.12 269 ARG A CA 1
ATOM 2084 C C . ARG A 1 269 ? -27.760 -13.836 -46.478 1.00 50.12 269 ARG A C 1
ATOM 2086 O O . ARG A 1 269 ? -27.416 -12.797 -45.912 1.00 50.12 269 ARG A O 1
ATOM 2093 N N . PRO A 1 270 ? -28.798 -13.876 -47.329 1.00 56.62 270 PRO A N 1
ATOM 2094 C CA . PRO A 1 270 ? -29.604 -12.702 -47.643 1.00 56.62 270 PRO A CA 1
ATOM 2095 C C . PRO A 1 270 ? -30.377 -12.231 -46.404 1.00 56.62 270 PRO A C 1
ATOM 2097 O O . PRO A 1 270 ? -31.087 -13.003 -45.760 1.00 56.62 270 PRO A O 1
ATOM 2100 N N . SER A 1 271 ? -30.192 -10.954 -46.071 1.00 44.25 271 SER A N 1
ATOM 2101 C CA . SER A 1 271 ? -30.883 -10.249 -44.994 1.00 44.25 271 SER A CA 1
ATOM 2102 C C . SER A 1 271 ? -32.282 -9.859 -45.468 1.00 44.25 271 SER A C 1
ATOM 2104 O O . SER A 1 271 ? -32.426 -8.981 -46.314 1.00 44.25 271 SER A O 1
ATOM 2106 N N . MET A 1 272 ? -33.312 -10.517 -44.936 1.00 56.78 272 MET A N 1
ATOM 2107 C CA . MET A 1 272 ? -34.681 -10.003 -44.975 1.00 56.78 272 MET A CA 1
ATOM 2108 C C . MET A 1 272 ? -34.925 -9.264 -43.659 1.00 56.78 272 MET A C 1
ATOM 2110 O O . MET A 1 272 ? -35.070 -9.874 -42.602 1.00 56.78 272 MET A O 1
ATOM 2114 N N . SER A 1 273 ? -34.903 -7.936 -43.722 1.00 44.22 273 SER A N 1
ATOM 2115 C CA . SER A 1 273 ? -35.222 -7.047 -42.609 1.00 44.22 273 SER A CA 1
ATOM 2116 C C . SER A 1 273 ? -36.732 -7.039 -42.361 1.00 44.22 273 SER A C 1
ATOM 2118 O O . SER A 1 273 ? -37.477 -6.386 -43.090 1.00 44.22 273 SER A O 1
ATOM 2120 N N . ILE A 1 274 ? -37.175 -7.753 -41.325 1.00 53.25 274 ILE A N 1
ATOM 2121 C CA . ILE A 1 274 ? -38.508 -7.592 -40.735 1.00 53.25 274 ILE A CA 1
ATOM 2122 C C . ILE A 1 274 ? -38.390 -6.510 -39.647 1.00 53.25 274 ILE A C 1
ATOM 2124 O O . ILE A 1 274 ? -37.527 -6.638 -38.772 1.00 53.25 274 ILE A O 1
ATOM 2128 N N . PRO A 1 275 ? -39.206 -5.442 -39.675 1.00 49.31 275 PRO A N 1
ATOM 2129 C CA . PRO A 1 275 ? -39.197 -4.415 -38.644 1.00 49.31 275 PRO A CA 1
ATOM 2130 C C . PRO A 1 275 ? -39.854 -4.968 -37.375 1.00 49.31 275 PRO A C 1
ATOM 2132 O O . PRO A 1 275 ? -41.069 -4.916 -37.204 1.00 49.31 275 PRO A O 1
ATOM 2135 N N . HIS A 1 276 ? -39.044 -5.521 -36.477 1.00 48.09 276 HIS A N 1
ATOM 2136 C CA . HIS A 1 276 ? -39.466 -5.780 -35.108 1.00 48.09 276 HIS A CA 1
ATOM 2137 C C . HIS A 1 276 ? -39.209 -4.525 -34.283 1.00 48.09 276 HIS A C 1
ATOM 2139 O O . HIS A 1 276 ? -38.064 -4.214 -33.968 1.00 48.09 276 HIS A O 1
ATOM 2145 N N . THR A 1 277 ? -40.276 -3.807 -33.939 1.00 50.78 277 THR A N 1
ATOM 2146 C CA . THR A 1 277 ? -40.274 -2.816 -32.859 1.00 50.78 277 THR A CA 1
ATOM 2147 C C . THR A 1 277 ? -39.912 -3.554 -31.566 1.00 50.78 277 THR A C 1
ATOM 2149 O O . THR A 1 277 ? -40.704 -4.389 -31.119 1.00 50.78 277 THR A O 1
ATOM 2152 N N . PRO A 1 278 ? -38.723 -3.340 -30.974 1.00 53.09 278 PRO A N 1
ATOM 2153 C CA . PRO A 1 278 ? -38.361 -4.036 -29.753 1.00 53.09 278 PRO A CA 1
ATOM 2154 C C . PRO A 1 278 ? -39.200 -3.467 -28.609 1.00 53.09 278 PRO A C 1
ATOM 2156 O O . PRO A 1 278 ? -39.146 -2.271 -28.317 1.00 53.09 278 PRO A O 1
ATOM 2159 N N . ALA A 1 279 ? -39.985 -4.329 -27.963 1.00 56.94 279 ALA A N 1
ATOM 2160 C CA . ALA A 1 279 ? -40.594 -4.010 -26.681 1.00 56.94 279 ALA A CA 1
ATOM 2161 C C . ALA A 1 279 ? -39.474 -3.601 -25.702 1.00 56.94 279 ALA A C 1
ATOM 2163 O O . ALA A 1 279 ? -38.435 -4.272 -25.670 1.00 56.94 279 ALA A O 1
ATOM 2164 N N . PRO A 1 280 ? -39.634 -2.502 -24.942 1.00 60.19 280 PRO A N 1
ATOM 2165 C CA . PRO A 1 280 ? -38.587 -2.004 -24.064 1.00 60.19 280 PRO A CA 1
ATOM 2166 C C . PRO A 1 280 ? -38.256 -3.075 -23.024 1.00 60.19 280 PRO A C 1
ATOM 2168 O O . PRO A 1 280 ? -39.074 -3.410 -22.169 1.00 60.19 280 PRO A O 1
ATOM 2171 N N . ALA A 1 281 ? -37.052 -3.637 -23.129 1.00 54.62 281 ALA A N 1
ATOM 2172 C CA . ALA A 1 281 ? -36.529 -4.570 -22.149 1.00 54.62 281 ALA A CA 1
ATOM 2173 C C . ALA A 1 281 ? -36.475 -3.856 -20.793 1.00 54.62 281 ALA A C 1
ATOM 2175 O O . ALA A 1 281 ? -35.721 -2.895 -20.623 1.00 54.62 281 ALA A O 1
ATOM 2176 N N . GLN A 1 282 ? -37.294 -4.313 -19.845 1.00 58.34 282 GLN A N 1
ATOM 2177 C CA . GLN A 1 282 ? -37.231 -3.878 -18.456 1.00 58.34 282 GLN A CA 1
ATOM 2178 C C . GLN A 1 282 ? -35.858 -4.270 -17.908 1.00 58.34 282 GLN A C 1
ATOM 2180 O O . GLN A 1 282 ? -35.605 -5.430 -17.585 1.00 58.34 282 GLN A O 1
ATOM 2185 N N . ARG A 1 283 ? -34.931 -3.309 -17.866 1.00 72.88 283 ARG A N 1
ATOM 2186 C CA . ARG A 1 283 ? -33.666 -3.487 -17.158 1.00 72.88 283 ARG A CA 1
ATOM 2187 C C . ARG A 1 283 ? -33.977 -3.568 -15.672 1.00 72.88 283 ARG A C 1
ATOM 2189 O O . ARG A 1 283 ? -34.661 -2.698 -15.140 1.00 72.88 283 ARG A O 1
ATOM 2196 N N . ALA A 1 284 ? -33.471 -4.615 -15.026 1.00 74.12 284 ALA A N 1
ATOM 2197 C CA . ALA A 1 284 ? -33.461 -4.674 -13.576 1.00 74.12 284 ALA A CA 1
ATOM 2198 C C . ALA A 1 284 ? -32.697 -3.440 -13.056 1.00 74.12 284 ALA A C 1
ATOM 2200 O O . ALA A 1 284 ? -31.602 -3.166 -13.563 1.00 74.12 284 ALA A O 1
ATOM 2201 N N . PRO A 1 285 ? -33.276 -2.673 -12.118 1.00 75.12 285 PRO A N 1
ATOM 2202 C CA . PRO A 1 285 ? -32.636 -1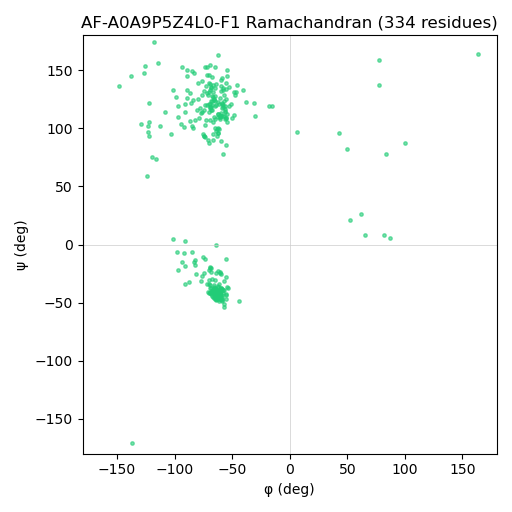.482 -11.585 1.00 75.12 285 PRO A CA 1
ATOM 2203 C C . PRO A 1 285 ? -31.313 -1.865 -10.932 1.00 75.12 285 PRO A C 1
ATOM 2205 O O . PRO A 1 285 ? -31.207 -2.867 -10.221 1.00 75.12 285 PRO A O 1
ATOM 2208 N N . THR A 1 286 ? -30.286 -1.071 -11.202 1.00 80.75 286 THR A N 1
ATOM 2209 C CA . THR A 1 286 ? -28.966 -1.285 -10.609 1.00 80.75 286 THR A CA 1
ATOM 2210 C C . THR A 1 286 ? -28.992 -0.923 -9.121 1.00 80.75 286 THR A C 1
ATOM 2212 O O . THR A 1 286 ? -29.771 -0.073 -8.691 1.00 80.75 286 THR A O 1
ATOM 2215 N N . LEU A 1 287 ? -28.123 -1.534 -8.307 1.00 73.88 287 LEU A N 1
ATOM 2216 C CA . LEU A 1 287 ? -28.070 -1.270 -6.859 1.00 73.88 287 LEU A CA 1
ATOM 2217 C C . LEU A 1 287 ? -27.901 0.227 -6.546 1.00 73.88 287 LEU A C 1
ATOM 2219 O O . LEU A 1 287 ? -28.522 0.743 -5.620 1.00 73.88 287 LEU A O 1
ATOM 2223 N N . HIS A 1 288 ? -27.126 0.942 -7.365 1.00 72.19 288 HIS A N 1
ATOM 2224 C CA . HIS A 1 288 ? -26.965 2.390 -7.256 1.00 72.19 288 HIS A CA 1
ATOM 2225 C C . HIS A 1 288 ? -28.273 3.165 -7.469 1.00 72.19 288 HIS A C 1
ATOM 2227 O O . HIS A 1 288 ? -28.530 4.108 -6.725 1.00 72.19 288 HIS A O 1
ATOM 2233 N N . GLU A 1 289 ? -29.108 2.772 -8.435 1.00 77.81 289 GLU A N 1
ATOM 2234 C CA . GLU A 1 289 ? -30.417 3.401 -8.665 1.00 77.81 289 GLU A CA 1
ATOM 2235 C C . GLU A 1 289 ? -31.372 3.137 -7.502 1.00 77.81 289 GLU A C 1
ATOM 2237 O O . GLU A 1 289 ? -32.056 4.055 -7.060 1.00 77.81 289 GLU A O 1
ATOM 2242 N N . ILE A 1 290 ? -31.363 1.922 -6.946 1.00 77.88 290 ILE A N 1
ATOM 2243 C CA . ILE A 1 290 ? -32.183 1.576 -5.778 1.00 77.88 290 ILE A CA 1
ATOM 2244 C C . ILE A 1 290 ? -31.775 2.429 -4.572 1.00 77.88 290 ILE A C 1
ATOM 2246 O O . ILE A 1 290 ? -32.638 2.992 -3.898 1.00 77.88 290 ILE A O 1
ATOM 2250 N N . VAL A 1 291 ? -30.472 2.576 -4.309 1.00 75.06 291 VAL A N 1
ATOM 2251 C CA . VAL A 1 291 ? -29.969 3.411 -3.205 1.00 75.06 291 VAL A CA 1
ATOM 2252 C C . VAL A 1 291 ? -30.315 4.883 -3.434 1.00 75.06 291 VAL A C 1
ATOM 2254 O O . VAL A 1 291 ? -30.851 5.524 -2.533 1.00 75.06 291 VAL A O 1
ATOM 2257 N N . ALA A 1 292 ? -30.082 5.411 -4.638 1.00 77.06 292 ALA A N 1
ATOM 2258 C CA . ALA A 1 292 ? -30.399 6.799 -4.969 1.00 77.06 292 ALA A CA 1
ATOM 2259 C C . ALA A 1 292 ? -31.902 7.095 -4.832 1.00 77.06 292 ALA A C 1
ATOM 2261 O O . ALA A 1 292 ? -32.281 8.115 -4.256 1.00 77.06 292 ALA A O 1
ATOM 2262 N N . GLN A 1 293 ? -32.759 6.181 -5.291 1.00 81.38 293 GLN A N 1
ATOM 2263 C CA . GLN A 1 29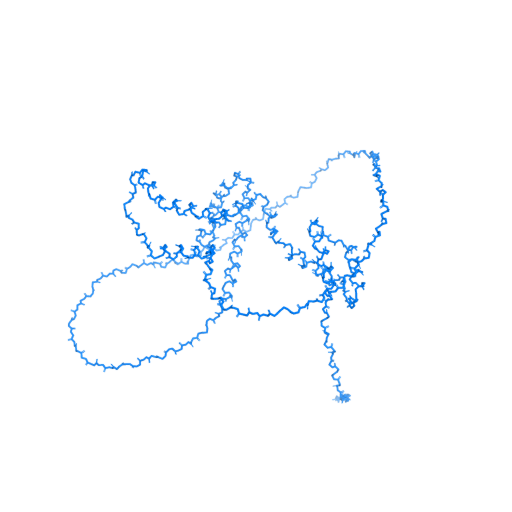3 ? -34.209 6.305 -5.168 1.00 81.38 293 GLN A CA 1
ATOM 2264 C C . GLN A 1 293 ? -34.666 6.230 -3.706 1.00 81.38 293 GLN A C 1
ATOM 2266 O O . GLN A 1 293 ? -35.507 7.022 -3.293 1.00 81.38 293 GLN A O 1
ATOM 2271 N N . SER A 1 294 ? -34.060 5.352 -2.902 1.00 72.94 294 SER A N 1
ATOM 2272 C CA . SER A 1 294 ? -34.359 5.232 -1.467 1.00 72.94 294 SER A CA 1
ATOM 2273 C C . SER A 1 294 ? -34.005 6.508 -0.696 1.00 72.94 294 SER A C 1
ATOM 2275 O O . SER A 1 294 ? -34.760 6.940 0.174 1.00 72.94 294 SER A O 1
ATOM 2277 N N . VAL A 1 295 ? -32.869 7.134 -1.025 1.00 77.38 295 VAL A N 1
ATOM 2278 C CA . VAL A 1 295 ? -32.439 8.407 -0.424 1.00 77.38 295 VAL A CA 1
ATOM 2279 C C . VAL A 1 295 ? -33.362 9.547 -0.852 1.00 77.38 295 VAL A C 1
ATOM 2281 O O . VAL A 1 295 ? -33.763 10.352 -0.014 1.00 77.38 295 VAL A O 1
ATOM 2284 N N . ALA A 1 296 ? -33.744 9.596 -2.131 1.00 82.38 296 ALA A N 1
ATOM 2285 C CA . ALA A 1 296 ? -34.680 10.596 -2.636 1.00 82.38 296 ALA A CA 1
ATOM 2286 C C . ALA A 1 296 ? -36.067 10.473 -1.979 1.00 82.38 296 ALA A C 1
ATOM 2288 O O . ALA A 1 296 ? -36.657 11.481 -1.598 1.00 82.38 296 ALA A O 1
ATOM 2289 N N . GLU A 1 297 ? -36.569 9.252 -1.786 1.00 79.88 297 GLU A N 1
ATOM 2290 C CA . GLU A 1 297 ? -37.850 8.993 -1.119 1.00 79.88 297 GLU A CA 1
ATOM 2291 C C . GLU A 1 297 ? -37.809 9.369 0.372 1.00 79.88 297 GLU A C 1
ATOM 2293 O O . GLU A 1 297 ? -38.743 9.992 0.881 1.00 79.88 297 GLU A O 1
ATOM 2298 N N . ALA A 1 298 ? -36.700 9.072 1.060 1.00 73.62 298 ALA A N 1
ATOM 2299 C CA . ALA A 1 298 ? -36.486 9.480 2.449 1.00 73.62 298 ALA A CA 1
ATOM 2300 C C . ALA A 1 298 ? -36.393 11.008 2.606 1.00 73.62 298 ALA A C 1
ATOM 2302 O O . ALA A 1 298 ? -36.915 11.559 3.572 1.00 73.62 298 ALA A O 1
ATOM 2303 N N . ALA A 1 299 ? -35.771 11.698 1.646 1.00 80.25 299 ALA A N 1
ATOM 2304 C CA . ALA A 1 299 ? -35.690 13.156 1.637 1.00 80.25 299 ALA A CA 1
ATOM 2305 C C . ALA A 1 299 ? -37.040 13.823 1.315 1.00 80.25 299 ALA A C 1
ATOM 2307 O O . ALA A 1 299 ? -37.339 14.888 1.850 1.00 80.25 299 ALA A O 1
ATOM 2308 N N . ALA A 1 300 ? -37.861 13.200 0.463 1.00 83.19 300 ALA A N 1
ATOM 2309 C CA . ALA A 1 300 ? -39.180 13.712 0.088 1.00 83.19 300 ALA A CA 1
ATOM 2310 C C . ALA A 1 300 ? -40.232 13.551 1.198 1.00 83.19 300 ALA A C 1
ATOM 2312 O O . ALA A 1 300 ? -41.199 14.308 1.239 1.00 83.19 300 ALA A O 1
ATOM 2313 N N . SER A 1 301 ? -40.037 12.587 2.103 1.00 76.44 301 SER A N 1
ATOM 2314 C CA . SER A 1 301 ? -40.905 12.351 3.260 1.00 76.44 301 SER A CA 1
ATOM 2315 C C . SER A 1 301 ? -40.131 12.581 4.559 1.00 76.44 301 SER A C 1
ATOM 2317 O O . SER A 1 301 ? -39.785 11.608 5.237 1.00 76.44 301 SER A O 1
ATOM 2319 N N . PRO A 1 302 ? -39.830 13.842 4.929 1.00 64.19 302 PRO A N 1
ATOM 2320 C CA . PRO A 1 302 ? -39.215 14.139 6.211 1.00 64.19 302 PRO A CA 1
ATOM 2321 C C . PRO A 1 302 ? -40.194 13.722 7.305 1.00 64.19 302 PRO A C 1
ATOM 2323 O O . PRO A 1 302 ? -41.173 14.407 7.596 1.00 64.19 302 PRO A O 1
ATOM 2326 N N . THR A 1 303 ? -39.948 12.546 7.874 1.00 64.56 303 THR A N 1
ATOM 2327 C CA . THR A 1 303 ? -40.685 12.055 9.033 1.00 64.56 303 THR A CA 1
ATOM 2328 C C . THR A 1 303 ? -40.316 12.987 10.174 1.00 64.56 303 THR A C 1
ATOM 2330 O O . THR A 1 303 ? -39.256 12.843 10.780 1.00 64.56 303 THR A O 1
ATOM 2333 N N . THR A 1 304 ? -41.134 14.007 10.417 1.00 63.44 304 THR A N 1
ATOM 2334 C CA . THR A 1 304 ? -41.004 14.819 11.619 1.00 63.44 304 THR A CA 1
ATOM 2335 C C . THR A 1 304 ? -41.148 13.859 12.798 1.00 63.44 304 THR A C 1
ATOM 2337 O O . THR A 1 304 ? -42.163 13.157 12.884 1.00 63.44 304 THR A O 1
ATOM 2340 N N . PRO A 1 305 ? -40.122 13.721 13.657 1.00 59.53 305 PRO A N 1
ATOM 2341 C CA . PRO A 1 305 ? -40.218 12.828 14.795 1.00 59.53 305 PRO A CA 1
ATOM 2342 C C . PRO A 1 305 ? -41.414 13.286 15.625 1.00 59.53 305 PRO A C 1
ATOM 2344 O O . PRO A 1 305 ? -41.479 14.440 16.047 1.00 59.53 305 PRO A O 1
ATOM 2347 N N . LYS A 1 306 ? -42.401 12.400 15.810 1.00 61.34 306 LYS A N 1
ATOM 2348 C CA . LYS A 1 306 ? -43.458 12.647 16.788 1.00 61.34 306 LYS A CA 1
ATOM 2349 C C . LYS A 1 306 ? -42.754 12.810 18.129 1.00 61.34 306 LYS A C 1
ATOM 2351 O O . LYS A 1 306 ? -42.096 11.891 18.595 1.00 61.34 306 LYS A O 1
ATOM 2356 N N . GLU A 1 307 ? -42.892 13.991 18.714 1.00 62.91 307 GLU A N 1
ATOM 2357 C CA . GLU A 1 307 ? -42.193 14.470 19.915 1.00 62.91 307 GLU A CA 1
ATOM 2358 C C . GLU A 1 307 ? -42.514 13.663 21.192 1.00 62.91 307 GLU A C 1
ATOM 2360 O O . GLU A 1 307 ? -41.990 13.933 22.269 1.00 62.91 307 GLU A O 1
ATOM 2365 N N . ALA A 1 308 ? -43.372 12.648 21.084 1.00 74.12 308 ALA A N 1
ATOM 2366 C CA . ALA A 1 308 ? -43.666 11.726 22.162 1.00 74.12 308 ALA A CA 1
ATOM 2367 C C . ALA A 1 308 ? -42.579 10.646 22.222 1.00 74.12 308 ALA A C 1
ATOM 2369 O O . ALA A 1 308 ? -42.526 9.755 21.371 1.00 74.12 308 ALA A O 1
ATOM 2370 N N . LEU A 1 309 ? -41.718 10.720 23.241 1.00 80.12 309 LEU A N 1
ATOM 2371 C CA . LEU A 1 309 ? -40.822 9.616 23.569 1.00 80.12 309 LEU A CA 1
ATOM 2372 C C . LEU A 1 309 ? -41.652 8.350 23.848 1.00 80.12 309 LEU A C 1
ATOM 2374 O O . LEU A 1 309 ? -42.638 8.436 24.586 1.00 80.12 309 LEU A O 1
ATOM 2378 N N . PRO A 1 310 ? -41.265 7.183 23.299 1.00 87.38 310 PRO A N 1
ATOM 2379 C CA . PRO A 1 310 ? -41.946 5.930 23.588 1.00 87.38 310 PRO A CA 1
ATOM 2380 C C . PRO A 1 310 ? -41.853 5.646 25.088 1.00 87.38 310 PRO A C 1
ATOM 2382 O O . PRO A 1 310 ? -40.769 5.654 25.674 1.00 87.38 310 PRO A O 1
ATOM 2385 N N . THR A 1 311 ? -43.002 5.414 25.714 1.00 93.38 311 THR A N 1
ATOM 2386 C CA . THR A 1 311 ? -43.101 5.157 27.159 1.00 93.3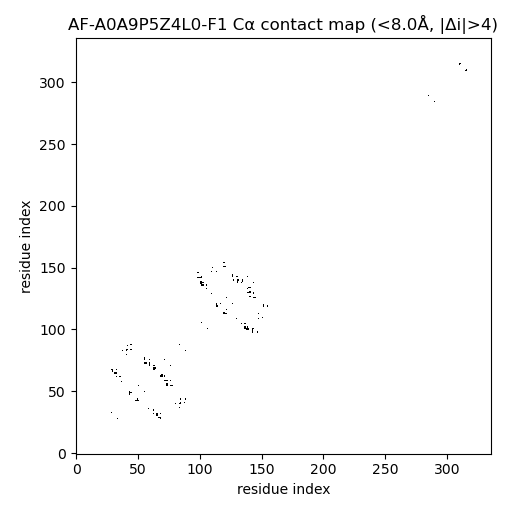8 311 THR A CA 1
ATOM 2387 C C . THR A 1 311 ? -43.080 3.669 27.480 1.00 93.38 311 THR A C 1
ATOM 2389 O O . THR A 1 311 ? -42.846 3.277 28.623 1.00 93.38 311 THR A O 1
ATOM 2392 N N . THR A 1 312 ? -43.285 2.825 26.467 1.00 95.00 312 THR A N 1
ATOM 2393 C CA . THR A 1 312 ? -43.275 1.370 26.605 1.00 95.00 312 THR A CA 1
ATOM 2394 C C . THR A 1 312 ? -42.303 0.716 25.625 1.00 95.00 312 THR A C 1
ATOM 2396 O O . THR A 1 312 ? -42.018 1.236 24.546 1.00 95.00 312 THR A O 1
ATOM 2399 N N . ALA A 1 313 ? -41.798 -0.467 25.986 1.00 87.62 313 ALA A N 1
ATOM 2400 C CA . ALA A 1 313 ? -40.923 -1.250 25.112 1.00 87.62 313 ALA A CA 1
ATOM 2401 C C . ALA A 1 313 ? -41.618 -1.647 23.796 1.00 87.62 313 ALA A C 1
ATOM 2403 O O . ALA A 1 313 ? -40.977 -1.669 22.753 1.00 87.62 313 ALA A O 1
ATOM 2404 N N . ALA A 1 314 ? -42.931 -1.899 23.833 1.00 90.44 314 ALA A N 1
ATOM 2405 C CA . ALA A 1 314 ? -43.719 -2.212 22.642 1.00 90.44 314 ALA A CA 1
ATOM 2406 C C . ALA A 1 314 ? -43.803 -1.018 21.675 1.00 90.44 314 ALA A C 1
ATOM 2408 O O . ALA A 1 314 ? -43.641 -1.199 20.473 1.00 90.44 314 ALA A O 1
ATOM 2409 N N . GLU A 1 315 ? -43.988 0.202 22.193 1.00 87.69 315 GLU A N 1
ATOM 2410 C CA . GLU A 1 315 ? -43.933 1.427 21.383 1.00 87.69 315 GLU A CA 1
ATOM 2411 C C . GLU A 1 315 ? -42.546 1.637 20.777 1.00 87.69 315 GLU A C 1
ATOM 2413 O O . GLU A 1 315 ? -42.439 1.997 19.609 1.00 87.69 315 GLU A O 1
ATOM 2418 N N . PHE A 1 316 ? -41.484 1.371 21.545 1.00 86.88 316 PHE A N 1
ATOM 2419 C CA . PHE A 1 316 ? -40.119 1.457 21.035 1.00 86.88 316 PHE A CA 1
ATOM 2420 C C . PHE A 1 316 ? -39.890 0.472 19.886 1.00 86.88 316 PHE A C 1
ATOM 2422 O O . PHE A 1 316 ? -39.383 0.880 18.849 1.00 86.88 316 PHE A O 1
ATOM 2429 N N . THR A 1 317 ? -40.304 -0.792 20.020 1.00 86.75 317 THR A N 1
ATOM 2430 C CA . THR A 1 317 ? -40.188 -1.789 18.943 1.00 86.75 317 THR A CA 1
ATOM 2431 C C . THR A 1 317 ? -41.014 -1.398 17.714 1.00 86.75 317 THR A C 1
ATOM 2433 O O . THR A 1 317 ? -40.493 -1.444 16.602 1.00 86.75 317 THR A O 1
ATOM 2436 N N . ALA A 1 318 ? -42.239 -0.898 17.904 1.00 87.00 318 ALA A N 1
ATOM 2437 C CA . ALA A 1 318 ? -43.115 -0.472 16.811 1.00 87.00 318 ALA A CA 1
ATOM 2438 C C . ALA A 1 318 ? -42.542 0.689 15.971 1.00 87.00 318 ALA A C 1
ATOM 2440 O O . ALA A 1 318 ? -42.917 0.856 14.809 1.00 87.00 318 ALA A O 1
ATOM 2441 N N . LEU A 1 319 ? -41.612 1.486 16.518 1.00 86.12 319 LEU A N 1
ATOM 2442 C CA . LEU A 1 319 ? -40.898 2.511 15.745 1.00 86.12 319 LEU A CA 1
ATOM 2443 C C . LEU A 1 319 ? -39.945 1.909 14.699 1.00 86.12 319 LEU A C 1
ATOM 2445 O O . LEU A 1 319 ? -39.638 2.577 13.711 1.00 86.12 319 LEU A O 1
ATOM 2449 N N . PHE A 1 320 ? -39.491 0.665 14.885 1.00 88.50 320 PHE A N 1
ATOM 2450 C CA . PHE A 1 320 ? -38.540 -0.001 13.991 1.00 88.50 320 PHE A CA 1
ATOM 2451 C C . PHE A 1 320 ? -39.199 -0.931 12.964 1.00 88.50 320 PHE A C 1
ATOM 2453 O O . PHE A 1 320 ? -38.613 -1.135 11.897 1.00 88.50 320 PHE A O 1
ATOM 2460 N N . ASP A 1 321 ? -40.424 -1.405 13.211 1.00 86.62 321 ASP A N 1
ATOM 2461 C CA . ASP A 1 321 ? -41.207 -2.251 12.293 1.00 86.62 321 ASP A CA 1
ATOM 2462 C C . ASP A 1 321 ? -41.188 -1.785 10.815 1.00 86.62 321 ASP A C 1
ATOM 2464 O O . ASP A 1 321 ? -40.898 -2.598 9.927 1.00 86.62 321 ASP A O 1
ATOM 2468 N N . PRO A 1 322 ? -41.421 -0.495 10.476 1.00 82.06 322 PRO A N 1
ATOM 2469 C CA . PRO A 1 322 ? -41.408 -0.060 9.075 1.00 82.06 322 PRO A CA 1
ATOM 2470 C C . PRO A 1 322 ? -40.011 -0.084 8.430 1.00 82.06 322 PRO A C 1
ATOM 2472 O O . PRO A 1 322 ? -39.897 -0.111 7.200 1.00 82.06 322 PRO A O 1
ATOM 2475 N N . TYR A 1 323 ? -38.940 -0.071 9.227 1.00 84.69 323 TYR A N 1
ATOM 2476 C CA . TYR A 1 323 ? -37.559 -0.119 8.742 1.00 84.69 323 TYR A CA 1
ATOM 2477 C C . TYR A 1 323 ? -37.067 -1.556 8.557 1.00 84.69 323 TYR A C 1
ATOM 2479 O O . TYR A 1 323 ? -36.300 -1.824 7.631 1.00 84.69 323 TYR A O 1
ATOM 2487 N N . GLU A 1 324 ? -37.544 -2.493 9.374 1.00 88.56 324 GLU A N 1
ATOM 2488 C CA . GLU A 1 324 ? -37.137 -3.899 9.326 1.00 88.56 324 GLU A CA 1
ATOM 2489 C C . GLU A 1 324 ? -37.555 -4.576 8.007 1.00 88.56 324 GLU A C 1
ATOM 2491 O O . GLU A 1 324 ? -36.764 -5.285 7.371 1.00 88.56 324 GLU A O 1
ATOM 2496 N N . ALA A 1 325 ? -38.754 -4.256 7.507 1.00 80.19 325 ALA A N 1
ATOM 2497 C CA . ALA A 1 325 ? -39.218 -4.705 6.194 1.00 80.19 325 ALA A CA 1
ATOM 2498 C C . ALA A 1 325 ? -38.353 -4.148 5.043 1.00 80.19 325 ALA A C 1
ATOM 2500 O O . ALA A 1 325 ? -38.035 -4.867 4.089 1.00 80.19 325 ALA A O 1
ATOM 2501 N N . LYS A 1 326 ? -37.921 -2.880 5.139 1.00 81.75 326 LYS A N 1
ATOM 2502 C CA . LYS A 1 326 ? -37.042 -2.243 4.140 1.00 81.75 326 LYS A CA 1
ATOM 2503 C C . LYS A 1 326 ? -35.645 -2.868 4.143 1.00 81.75 326 LYS A C 1
ATOM 2505 O O . LYS A 1 326 ? -35.125 -3.190 3.074 1.00 81.75 326 LYS A O 1
ATOM 2510 N N . LEU A 1 327 ? -35.071 -3.098 5.325 1.00 85.75 327 LEU A N 1
ATOM 2511 C CA . LEU A 1 327 ? -33.778 -3.769 5.496 1.00 85.75 327 LEU A CA 1
ATOM 2512 C C . LEU A 1 327 ? -33.799 -5.194 4.940 1.00 85.75 327 LEU A C 1
ATOM 2514 O O . LEU A 1 327 ? -32.882 -5.580 4.217 1.00 85.75 327 LEU A O 1
ATOM 2518 N N . SER A 1 328 ? -34.871 -5.943 5.201 1.00 85.81 328 SER A N 1
ATOM 2519 C CA . SER A 1 328 ? -35.043 -7.311 4.697 1.00 85.81 328 SER A CA 1
ATOM 2520 C C . SER A 1 328 ? -35.059 -7.366 3.167 1.00 85.81 328 SER A C 1
ATOM 2522 O O . SER A 1 328 ? -34.380 -8.202 2.566 1.00 85.81 328 SER A O 1
ATOM 2524 N N . LYS A 1 329 ? -35.766 -6.430 2.520 1.00 80.19 329 LYS A N 1
ATOM 2525 C CA . LYS A 1 329 ? -35.802 -6.318 1.054 1.00 80.19 329 LYS A CA 1
ATOM 2526 C C . LYS A 1 329 ? -34.421 -5.998 0.474 1.00 80.19 329 LYS A C 1
ATOM 2528 O O . LYS A 1 329 ? -34.024 -6.593 -0.524 1.00 80.19 329 LYS A O 1
ATOM 2533 N N . LEU A 1 330 ? -33.672 -5.103 1.117 1.00 77.44 330 LEU A N 1
ATOM 2534 C CA . LEU A 1 330 ? -32.321 -4.723 0.695 1.00 77.44 330 LEU A CA 1
ATOM 2535 C C . LEU A 1 330 ? -31.340 -5.903 0.826 1.00 77.44 330 LEU A C 1
ATOM 2537 O O . LEU A 1 330 ? -30.561 -6.173 -0.086 1.00 77.44 330 LEU A O 1
ATOM 2541 N N . LEU A 1 331 ? -31.453 -6.677 1.910 1.00 85.12 331 LEU A N 1
ATOM 2542 C CA . LEU A 1 331 ? -30.696 -7.915 2.122 1.00 85.12 331 LEU A CA 1
ATOM 2543 C C . LEU A 1 331 ? -30.998 -8.989 1.070 1.00 85.12 331 LEU A C 1
ATOM 2545 O O . LEU A 1 331 ? -30.097 -9.726 0.677 1.00 85.12 331 LEU A O 1
ATOM 2549 N N . GLN A 1 332 ? -32.248 -9.091 0.614 1.00 84.50 332 GLN A N 1
ATOM 2550 C CA . GLN A 1 332 ? -32.634 -10.041 -0.429 1.00 84.50 332 GLN A CA 1
ATOM 2551 C C . GLN A 1 332 ? -32.033 -9.664 -1.790 1.00 84.50 332 GLN A C 1
ATOM 2553 O O . GLN A 1 332 ? -31.520 -10.541 -2.477 1.00 84.50 332 GLN A O 1
ATOM 2558 N N . VAL A 1 333 ? -32.026 -8.371 -2.133 1.00 78.75 333 VAL A N 1
ATOM 2559 C CA . VAL A 1 333 ? -31.398 -7.852 -3.364 1.00 78.75 333 VAL A CA 1
ATOM 2560 C C . VAL A 1 333 ? -29.878 -8.033 -3.347 1.00 78.75 333 VAL A C 1
ATOM 2562 O O . VAL A 1 333 ? -29.286 -8.315 -4.377 1.00 78.75 333 VAL A O 1
ATOM 2565 N N . LEU A 1 334 ? -29.230 -7.910 -2.185 1.00 72.69 334 LEU A N 1
ATOM 2566 C CA . LEU A 1 334 ? -27.784 -8.142 -2.055 1.00 72.69 334 LEU A CA 1
ATOM 2567 C C . LEU A 1 334 ? -27.376 -9.617 -2.196 1.00 72.69 334 LEU A C 1
ATOM 2569 O O . LEU A 1 334 ? -26.207 -9.900 -2.448 1.00 72.69 334 LEU A O 1
ATOM 2573 N N . LYS A 1 335 ? -28.304 -10.554 -1.974 1.00 80.75 335 LYS A N 1
ATOM 2574 C CA . LYS A 1 335 ? -28.042 -12.000 -2.056 1.00 80.75 335 LYS A CA 1
ATOM 2575 C C . LYS A 1 335 ? -28.288 -12.591 -3.448 1.00 80.75 335 LYS A C 1
ATOM 2577 O O . LYS A 1 335 ? -27.832 -13.707 -3.686 1.00 80.75 335 LYS A O 1
ATOM 2582 N N . SER A 1 336 ? -29.036 -11.900 -4.309 1.00 65.50 336 SER A N 1
ATOM 2583 C CA . SER A 1 336 ? -29.337 -12.302 -5.693 1.00 65.50 336 SER A CA 1
ATOM 2584 C C . SER A 1 336 ? -28.290 -11.794 -6.670 1.00 65.50 336 SER A C 1
ATOM 2586 O O . SER A 1 336 ? -27.895 -12.581 -7.555 1.00 65.50 336 SER A O 1
#